Protein AF-A0A661RP88-F1 (afdb_monomer)

Nearest PDB structures (foldseek):
  5y50-assembly1_A  TM=7.443E-01  e=1.661E-02  Arabidopsis thaliana
  3vvn-assembly1_A  TM=7.182E-01  e=1.734E-02  Pyrococcus furiosus DSM 3638
  6fv6-assembly1_A  TM=6.217E-01  e=7.856E-02  Aquifex aeolicus VF5

Foldseek 3Di:
DLVVVLVVLLVCLQVVCCVPVVDNDPLLSVLVSLLVSLVVLLVVVLVVCLLVVVVVVNVVSCCQLVPVQLVVQLVVLVVVPPPDPDVVVSVSSSSNSSSVSSNVSVVVVVVVVVVPVVPDDPVNVVVVVVLCCLLCVLQVLLVVLVVVLQLQLLVVCVVVVNPVLSVVSNVLSVVLVVLLVVLCVLLSPQLVVLLVCLVVPVVVVVLVVLVVVLVVLLVVQVVVLVVCLVCQLVVCCVPVNNVCSVCSVVSNLLSVLRSLSSQLSNCCSSVSSNDSDNLLSVQLVVLVVQLVVQLVVCVVVVDDNSSSSSVSSSSSSNSSSVSSVVVSVVD

Radius of gyration: 21.97 Å; Cα contacts (8 Å, |Δi|>4): 322; chains: 1; bounding box: 63×39×61 Å

Mean predicted aligned error: 7.32 Å

Sequence (331 aa):
ILAILLTLIFLLRNPIARFVFSSSDRSLSFAVYLLVASLFSVMLLNAWERGNLDFTRYNIFNFLFMALLPLASVSLLCYTRFATSNGKLLARHILVGIGIAQGLSILILAGITVRAFKYISPSELVTASRSILRYGVPRVVAVSLYPAVLLFPPWMSLKLGYKEVAGVISAGLMIFRMADVFSMAFGSVALPYVSRITSREEAGRLRPAIRSLSIYVIVFSVLLTITLIYFMPFVVRIWLGAKYVPYADILRILMVSLPFYFYYSVFRSVIDGLEFRAVNSKNLLESVVFMVLFFAVASFLRVNELLVVILSQNAAFMWLGAKTLQFLHNV

Solvent-accessible surface area (backbone atoms only — not comparable to full-atom values): 16886 Å² total; per-residue (Å²): 106,70,66,60,50,48,51,51,48,56,72,42,19,60,63,50,29,32,71,76,64,74,38,88,52,66,68,52,19,47,22,51,35,41,30,54,50,12,50,50,33,42,51,52,52,42,50,52,28,52,74,72,68,38,58,67,60,29,50,51,51,47,44,43,52,73,45,50,39,41,50,50,32,44,52,55,50,64,69,67,64,70,81,58,99,43,68,69,59,52,52,38,51,42,38,37,38,30,12,56,56,27,34,55,38,46,58,54,49,48,55,53,46,61,58,51,60,77,77,56,54,74,68,56,52,52,52,51,49,50,51,50,46,68,51,44,57,58,38,49,56,26,67,61,48,50,59,48,59,68,45,42,42,32,54,49,29,44,74,75,66,38,54,70,57,17,54,52,47,53,56,52,49,51,59,58,51,51,40,47,54,54,14,50,60,48,28,65,57,43,21,62,52,48,36,56,39,56,75,63,76,51,49,79,67,47,48,62,54,53,52,55,49,52,52,52,50,52,54,50,31,46,53,50,36,53,50,48,45,73,44,26,46,57,54,33,30,74,73,76,27,69,88,48,30,86,54,25,63,62,48,34,63,52,41,71,22,42,35,26,40,41,48,29,45,45,44,47,35,49,52,59,36,74,35,80,61,50,57,66,22,51,43,48,51,51,16,51,51,48,19,53,51,45,33,52,52,39,50,73,70,67,49,60,65,72,57,35,42,44,50,15,46,30,51,16,27,42,48,31,17,50,52,48,51,55,52,64,71,76,100

pLDDT: mean 85.37, std 10.02, range [45.94, 98.12]

Secondary structure (DSSP, 8-state):
-HHHHHHHHHHHHHHHHHHHHS---HHHHHHHHHHHHHHHHHHHHHHHHHHTT-HHHHHHHHHIIIIIHHHHHHHHHHHTT---S-HHHHHHHHHHHHHHHHHHHHHHHHHHHHHHHTS--HHHHHHHHHHHHHHHHHHHHHHHHHHHHHHHHHHHHHHTT-HHHHHHHHHHHHHHHHHHHHHHHHHHHHHHHHHHHHTTTGGGGHHHHHHHHHHHHHHHHHHHHHHHHHHHHHHHHHHT-GGGGGGHHHHHHHHTTHHHHHHHHHHHHHHHHH-SS-HHHHHHHHHHHHHHHHHHHHHHTT--HHHHHHHHHHHHHHHHHHHHHHHHHH-

Structure (mmCIF, N/CA/C/O backbone):
data_AF-A0A661RP88-F1
#
_entry.id   AF-A0A661RP88-F1
#
loop_
_atom_site.group_PDB
_atom_site.id
_atom_site.type_symbol
_atom_site.label_atom_id
_atom_site.label_alt_id
_atom_site.label_comp_id
_atom_site.label_asym_id
_atom_site.label_entity_id
_atom_site.label_seq_id
_atom_site.pdbx_PDB_ins_code
_atom_site.Cartn_x
_atom_site.Cartn_y
_atom_site.Cartn_z
_atom_site.occupancy
_atom_site.B_iso_or_equiv
_atom_site.auth_seq_id
_atom_site.auth_comp_id
_atom_site.auth_asym_id
_atom_site.auth_atom_id
_atom_site.pdbx_PDB_model_num
ATOM 1 N N . ILE A 1 1 ? -1.542 -7.385 24.420 1.00 61.88 1 ILE A N 1
ATOM 2 C CA . ILE A 1 1 ? -1.339 -7.479 22.948 1.00 61.88 1 ILE A CA 1
ATOM 3 C C . ILE A 1 1 ? -0.022 -6.826 22.522 1.00 61.88 1 ILE A C 1
ATOM 5 O O . ILE A 1 1 ? 0.815 -7.543 21.996 1.00 61.88 1 ILE A O 1
ATOM 9 N N . LEU A 1 2 ? 0.213 -5.535 22.809 1.00 65.56 2 LEU A N 1
ATOM 10 C CA . LEU A 1 2 ? 1.478 -4.842 22.491 1.00 65.56 2 LEU A CA 1
ATOM 11 C C . LEU A 1 2 ? 2.726 -5.609 22.965 1.00 65.56 2 LEU A C 1
ATOM 13 O O . LEU A 1 2 ? 3.603 -5.880 22.158 1.00 65.56 2 LEU A O 1
ATOM 17 N N . ALA A 1 3 ? 2.768 -6.037 24.232 1.00 67.25 3 ALA A N 1
ATOM 18 C CA . ALA A 1 3 ? 3.892 -6.815 24.762 1.00 67.25 3 ALA A CA 1
ATOM 19 C C . ALA A 1 3 ? 4.129 -8.122 23.983 1.00 67.25 3 ALA A C 1
ATOM 21 O O . ALA A 1 3 ? 5.245 -8.376 23.557 1.00 67.25 3 ALA A O 1
ATOM 22 N N . ILE A 1 4 ? 3.071 -8.896 23.710 1.00 72.12 4 ILE A N 1
ATOM 23 C CA . ILE A 1 4 ? 3.145 -10.151 22.938 1.00 72.12 4 ILE A CA 1
ATOM 24 C C . ILE A 1 4 ? 3.688 -9.894 21.526 1.00 72.12 4 ILE A C 1
ATOM 26 O O . ILE A 1 4 ? 4.536 -10.639 21.046 1.00 72.12 4 ILE A O 1
ATOM 30 N N . LEU A 1 5 ? 3.229 -8.828 20.866 1.00 69.19 5 LEU A N 1
ATOM 31 C CA . LEU A 1 5 ? 3.692 -8.461 19.528 1.00 69.19 5 LEU A CA 1
ATOM 32 C C . LEU A 1 5 ? 5.156 -8.020 19.536 1.00 69.19 5 LEU A C 1
ATOM 34 O O . LEU A 1 5 ? 5.922 -8.481 18.697 1.00 69.19 5 LEU A O 1
ATOM 38 N N . LEU A 1 6 ? 5.574 -7.205 20.506 1.00 73.38 6 LEU A N 1
ATOM 39 C CA . LEU A 1 6 ? 6.978 -6.829 20.677 1.00 73.38 6 LEU A CA 1
ATOM 40 C C . LEU A 1 6 ? 7.857 -8.057 20.954 1.00 73.38 6 LEU A C 1
ATOM 42 O O . LEU A 1 6 ? 8.932 -8.179 20.371 1.00 73.38 6 LEU A O 1
ATOM 46 N N . THR A 1 7 ? 7.382 -9.015 21.755 1.00 76.81 7 THR A N 1
ATOM 47 C CA . THR A 1 7 ? 8.070 -10.294 21.981 1.00 76.81 7 THR A CA 1
ATOM 48 C C . THR A 1 7 ? 8.183 -11.110 20.693 1.00 76.81 7 THR A C 1
ATOM 50 O O . THR A 1 7 ? 9.264 -11.605 20.383 1.00 76.81 7 THR A O 1
ATOM 53 N N . LEU A 1 8 ? 7.116 -11.215 19.896 1.00 75.56 8 LEU A N 1
ATOM 54 C CA . LEU A 1 8 ? 7.150 -11.908 18.603 1.00 75.56 8 LEU A CA 1
ATOM 55 C C . LEU A 1 8 ? 8.124 -11.239 17.623 1.00 75.56 8 LEU A C 1
ATOM 57 O O . LEU A 1 8 ? 8.938 -11.926 17.008 1.00 75.56 8 LEU A O 1
ATOM 61 N N . ILE A 1 9 ? 8.103 -9.907 17.519 1.00 74.31 9 ILE A N 1
ATOM 62 C CA . ILE A 1 9 ? 9.034 -9.137 16.679 1.00 74.31 9 ILE A CA 1
ATOM 63 C C . ILE A 1 9 ? 10.477 -9.353 17.158 1.00 74.31 9 ILE A C 1
ATOM 65 O O . ILE A 1 9 ? 11.382 -9.532 16.343 1.00 74.31 9 ILE A O 1
ATOM 69 N N . PHE A 1 10 ? 10.703 -9.408 18.474 1.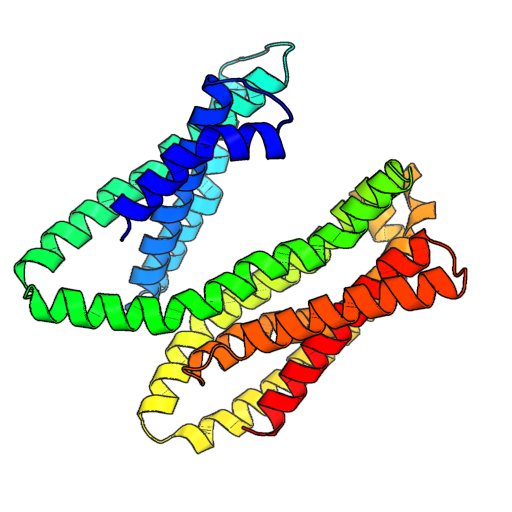00 79.56 10 PHE A N 1
ATOM 70 C CA . PHE A 1 10 ? 12.014 -9.712 19.037 1.00 79.56 10 PHE A CA 1
ATOM 71 C C . PHE A 1 10 ? 12.486 -11.114 18.652 1.00 79.56 10 PHE A C 1
ATOM 73 O O . PHE A 1 10 ? 13.627 -11.268 18.216 1.00 79.56 10 PHE A O 1
ATOM 80 N N . LEU A 1 11 ? 11.635 -12.135 18.772 1.00 81.56 11 LEU A N 1
ATOM 81 C CA . LEU A 1 11 ? 11.973 -13.519 18.418 1.00 81.56 11 LEU A CA 1
ATOM 82 C C . LEU A 1 11 ? 12.260 -13.674 16.915 1.00 81.56 11 LEU A C 1
ATOM 84 O O . LEU A 1 11 ? 13.200 -14.370 16.532 1.00 81.56 11 LEU A O 1
ATOM 88 N N . LEU A 1 12 ? 11.515 -12.963 16.067 1.00 78.19 12 LEU A N 1
ATOM 89 C CA . LEU A 1 12 ? 11.653 -13.005 14.608 1.00 78.19 12 LEU A CA 1
ATOM 90 C C . LEU A 1 12 ? 12.739 -12.070 14.049 1.00 78.19 12 LEU A C 1
ATOM 92 O O . LEU A 1 12 ? 12.988 -12.085 12.842 1.00 78.19 12 LEU A O 1
ATOM 96 N N . ARG A 1 13 ? 13.441 -11.298 14.892 1.00 78.12 13 ARG A N 1
ATOM 97 C CA . ARG A 1 13 ? 14.425 -10.295 14.439 1.00 78.12 13 ARG A CA 1
ATOM 98 C C . ARG A 1 13 ? 15.521 -10.868 13.536 1.00 78.12 13 ARG A C 1
ATOM 100 O O . ARG A 1 13 ? 15.888 -10.242 12.549 1.00 78.12 13 ARG A O 1
ATOM 107 N N . ASN A 1 14 ? 16.024 -12.066 13.847 1.00 75.94 14 ASN A N 1
ATOM 108 C CA . ASN A 1 14 ? 17.115 -12.696 13.099 1.00 75.94 14 ASN A CA 1
ATOM 109 C C . ASN A 1 14 ? 16.643 -13.233 11.732 1.00 75.94 14 ASN A C 1
ATOM 111 O O . ASN A 1 14 ? 17.302 -12.931 10.737 1.00 75.94 14 ASN A O 1
ATOM 115 N N . PRO A 1 15 ? 15.521 -13.982 11.633 1.00 78.19 15 PRO A N 1
ATOM 116 C CA . PRO A 1 15 ? 14.916 -14.317 10.344 1.00 78.19 15 PRO A CA 1
ATOM 117 C C . PRO A 1 15 ? 14.639 -13.091 9.470 1.00 78.19 15 PRO A C 1
ATOM 119 O O . PRO A 1 15 ? 15.011 -13.088 8.300 1.00 78.19 15 PRO A O 1
ATOM 122 N N . ILE A 1 16 ? 14.053 -12.032 10.043 1.00 69.62 16 ILE A N 1
ATOM 123 C CA . ILE A 1 16 ? 13.716 -10.802 9.314 1.00 69.62 16 ILE A CA 1
ATOM 124 C C . ILE A 1 16 ? 14.985 -10.116 8.799 1.00 69.62 16 ILE A C 1
ATOM 126 O O . ILE A 1 16 ? 15.064 -9.771 7.624 1.00 69.62 16 ILE A O 1
ATOM 130 N N . ALA A 1 17 ? 16.008 -9.958 9.641 1.00 68.12 17 ALA A N 1
ATOM 131 C CA . ALA A 1 17 ? 17.259 -9.325 9.234 1.00 68.12 17 ALA A CA 1
ATOM 132 C C . ALA A 1 17 ? 18.004 -10.127 8.156 1.00 68.12 17 ALA A C 1
ATOM 134 O O . ALA A 1 17 ? 18.524 -9.541 7.205 1.00 68.12 17 ALA A O 1
ATOM 135 N N . ARG A 1 18 ? 18.001 -11.463 8.255 1.00 73.81 18 ARG A N 1
ATOM 136 C CA . ARG A 1 18 ? 18.558 -12.340 7.214 1.00 73.81 18 ARG A CA 1
ATOM 137 C C . ARG A 1 18 ? 17.781 -12.227 5.908 1.00 73.81 18 ARG A C 1
ATOM 139 O O . ARG A 1 18 ? 18.404 -12.149 4.858 1.00 73.81 18 ARG A O 1
ATOM 146 N N . PHE A 1 19 ? 16.452 -12.184 5.967 1.00 69.00 19 PHE A N 1
ATOM 147 C CA . PHE A 1 19 ? 15.605 -12.048 4.785 1.00 69.00 19 PHE A CA 1
ATOM 148 C C . PHE A 1 19 ? 15.802 -10.696 4.084 1.00 69.00 19 PHE A C 1
ATOM 150 O O . PHE A 1 19 ? 15.975 -10.654 2.871 1.00 69.00 19 PHE A O 1
ATOM 157 N N . VAL A 1 20 ? 15.822 -9.594 4.841 1.00 64.69 20 VAL A N 1
ATOM 158 C CA . VAL A 1 20 ? 15.887 -8.233 4.280 1.00 64.69 20 VAL A CA 1
ATOM 159 C C . VAL A 1 20 ? 17.304 -7.846 3.859 1.00 64.69 20 VAL A C 1
ATOM 161 O O . VAL A 1 20 ? 17.494 -7.267 2.794 1.00 64.69 20 VAL A O 1
ATOM 164 N N . PHE A 1 21 ? 18.313 -8.158 4.676 1.00 65.62 21 PHE A N 1
ATOM 165 C CA . PHE A 1 21 ? 19.680 -7.663 4.474 1.00 65.62 21 PHE A CA 1
ATOM 166 C C . PHE A 1 21 ? 20.666 -8.742 4.034 1.00 65.62 21 PHE A C 1
ATOM 168 O O . PHE A 1 21 ? 21.852 -8.442 3.892 1.00 65.62 21 PHE A O 1
ATOM 175 N N . SER A 1 22 ? 20.215 -9.993 3.857 1.00 66.31 22 SER A N 1
ATOM 176 C CA . SER A 1 22 ? 21.082 -11.140 3.535 1.00 66.31 22 SER A CA 1
ATOM 177 C C . SER A 1 22 ? 22.302 -11.238 4.463 1.00 66.31 22 SER A C 1
ATOM 179 O O . SER A 1 22 ? 23.377 -11.677 4.063 1.00 66.31 22 SER A O 1
ATOM 181 N N . SER A 1 23 ? 22.157 -10.775 5.710 1.00 64.62 23 SER A N 1
ATOM 182 C CA . SER A 1 23 ? 23.241 -10.702 6.684 1.00 64.62 23 SER A CA 1
ATOM 183 C C . SER A 1 23 ? 22.780 -11.226 8.038 1.00 64.62 23 SER A C 1
ATOM 185 O O . SER A 1 23 ? 21.642 -11.022 8.456 1.00 64.62 23 SER A O 1
ATOM 187 N N . SER A 1 24 ? 23.675 -11.927 8.729 1.00 64.44 24 SER A N 1
ATOM 188 C CA . SER A 1 24 ? 23.464 -12.435 10.087 1.00 64.44 24 SER A CA 1
ATOM 189 C C . SER A 1 24 ? 23.981 -11.473 11.161 1.00 64.44 24 SER A C 1
ATOM 191 O O . SER A 1 24 ? 24.257 -11.900 12.282 1.00 64.44 24 SER A O 1
ATOM 193 N N . ASP A 1 25 ? 24.154 -10.191 10.826 1.00 75.44 25 ASP A N 1
ATOM 194 C CA . ASP A 1 25 ? 24.672 -9.195 11.758 1.00 75.44 25 ASP A CA 1
ATOM 195 C C . ASP A 1 25 ? 23.661 -8.963 12.894 1.00 75.44 25 ASP A C 1
ATOM 197 O O . ASP A 1 25 ? 22.546 -8.464 12.694 1.00 75.44 25 ASP A O 1
ATOM 201 N N . ARG A 1 26 ? 24.060 -9.341 14.115 1.00 77.12 26 ARG A N 1
ATOM 202 C CA . ARG A 1 26 ? 23.245 -9.188 15.329 1.00 77.12 26 ARG A CA 1
ATOM 203 C C . ARG A 1 26 ? 22.904 -7.726 15.601 1.00 77.12 26 ARG A C 1
ATOM 205 O O . ARG A 1 26 ? 21.821 -7.435 16.103 1.00 77.12 26 ARG A O 1
ATOM 212 N N . SER A 1 27 ? 23.809 -6.815 15.264 1.00 74.88 27 SER A N 1
ATOM 213 C CA . SER A 1 27 ? 23.644 -5.392 15.525 1.00 74.88 27 SER A CA 1
ATOM 214 C C . SER A 1 27 ? 22.639 -4.741 14.573 1.00 74.88 27 SER A C 1
ATOM 216 O O . SER A 1 27 ? 21.793 -3.958 15.006 1.00 74.88 27 SER A O 1
ATOM 218 N N . LEU A 1 28 ? 22.651 -5.147 13.301 1.00 74.12 28 LEU A N 1
ATOM 219 C CA . LEU A 1 28 ? 21.641 -4.758 12.320 1.00 74.12 28 LEU A CA 1
ATOM 220 C C . LEU A 1 28 ? 20.273 -5.356 12.670 1.00 74.12 28 LEU A C 1
ATOM 222 O O . LEU A 1 28 ? 19.262 -4.663 12.617 1.00 74.12 28 LEU A O 1
ATOM 226 N N . SER A 1 29 ? 20.249 -6.615 13.116 1.00 77.81 29 SER A N 1
ATOM 227 C CA . SER A 1 29 ? 19.021 -7.281 13.570 1.00 77.81 29 SER A CA 1
ATOM 228 C C . SER A 1 29 ? 18.363 -6.545 14.742 1.00 77.81 29 SER A C 1
ATOM 230 O O . SER A 1 29 ? 17.140 -6.422 14.796 1.00 77.81 29 SER A O 1
ATOM 232 N N . PHE A 1 30 ? 19.166 -6.016 15.670 1.00 81.44 30 PHE A N 1
ATOM 233 C CA . PHE A 1 30 ? 18.670 -5.197 16.775 1.00 81.44 30 PHE A CA 1
ATOM 234 C C . PHE A 1 30 ? 18.155 -3.825 16.314 1.00 81.44 30 PHE A C 1
ATOM 236 O O . PHE A 1 30 ? 17.101 -3.391 16.770 1.00 81.44 30 PHE A O 1
ATOM 243 N N . ALA A 1 31 ? 18.846 -3.166 15.379 1.00 80.75 31 ALA A N 1
ATOM 244 C CA . ALA A 1 31 ? 18.394 -1.893 14.811 1.00 80.75 31 ALA A CA 1
ATOM 245 C C . ALA A 1 31 ? 17.025 -2.024 14.118 1.00 80.75 31 ALA A C 1
ATOM 247 O O . ALA A 1 31 ? 16.143 -1.190 14.310 1.00 80.75 31 ALA A O 1
ATOM 248 N N . VAL A 1 32 ? 16.827 -3.112 13.368 1.00 79.19 32 VAL A N 1
ATOM 249 C CA . VAL A 1 32 ? 15.546 -3.438 12.723 1.00 79.19 32 VAL A CA 1
ATOM 250 C C . VAL A 1 32 ? 14.460 -3.697 13.759 1.00 79.19 32 VAL A C 1
ATOM 252 O O . VAL A 1 32 ? 13.362 -3.166 13.628 1.00 79.19 32 VAL A O 1
ATOM 255 N N . TYR A 1 33 ? 14.763 -4.477 14.801 1.00 82.94 33 TYR A N 1
ATOM 256 C CA . TYR A 1 33 ? 13.832 -4.702 15.906 1.00 82.94 33 TYR A CA 1
ATOM 257 C C . TYR A 1 33 ? 13.360 -3.379 16.519 1.00 82.94 33 TYR A C 1
ATOM 259 O O . TYR A 1 33 ? 12.156 -3.171 16.660 1.00 82.94 33 TYR A O 1
ATOM 267 N N . LEU A 1 34 ? 14.299 -2.482 16.838 1.00 83.12 34 LEU A N 1
ATOM 268 C CA . LEU A 1 34 ? 13.989 -1.205 17.471 1.00 83.12 34 LEU A CA 1
ATOM 269 C C . LEU A 1 34 ? 13.093 -0.335 16.584 1.00 83.12 34 LEU A C 1
ATOM 271 O O . LEU A 1 34 ? 12.095 0.188 17.070 1.00 83.12 34 LEU A O 1
ATOM 275 N N . LEU A 1 35 ? 13.408 -0.241 15.289 1.00 84.19 35 LEU A N 1
ATOM 276 C CA . LEU A 1 35 ? 12.598 0.498 14.322 1.00 84.19 35 LEU A CA 1
ATOM 277 C C . LEU A 1 35 ? 11.184 -0.083 14.185 1.00 84.19 35 LEU A C 1
ATOM 279 O O . LEU A 1 35 ? 10.201 0.651 14.164 1.00 84.19 35 LEU A O 1
ATOM 283 N N . VAL A 1 36 ? 11.050 -1.406 14.075 1.00 83.12 36 VAL A N 1
ATOM 284 C CA . VAL A 1 36 ? 9.728 -2.034 13.926 1.00 83.12 36 VAL A CA 1
ATOM 285 C C . VAL A 1 36 ? 8.900 -1.843 15.199 1.00 83.12 36 VAL A C 1
ATOM 287 O O . VAL A 1 36 ? 7.715 -1.523 15.117 1.00 83.12 36 VAL A O 1
ATOM 290 N N . ALA A 1 37 ? 9.522 -1.984 16.373 1.00 83.81 37 ALA A N 1
ATOM 291 C CA . ALA A 1 37 ? 8.878 -1.737 17.658 1.00 83.81 37 ALA A CA 1
ATOM 292 C C . ALA A 1 37 ? 8.392 -0.284 17.792 1.00 83.81 37 ALA A C 1
ATOM 294 O O . ALA A 1 37 ? 7.254 -0.059 18.208 1.00 83.81 37 ALA A O 1
ATOM 295 N N . SER A 1 38 ? 9.222 0.689 17.404 1.00 85.44 38 SER A N 1
ATOM 296 C CA . SER A 1 38 ? 8.887 2.113 17.476 1.00 85.44 38 SER A CA 1
ATOM 297 C C . SER A 1 38 ? 7.813 2.522 16.469 1.00 85.44 38 SER A C 1
ATOM 299 O O . SER A 1 38 ? 6.920 3.302 16.790 1.00 85.44 38 SER A O 1
ATOM 301 N N . LEU A 1 39 ? 7.845 1.976 15.252 1.00 85.62 39 LEU A N 1
ATOM 302 C CA . LEU A 1 39 ? 6.785 2.205 14.269 1.00 85.62 39 LEU A CA 1
ATOM 303 C C . LEU A 1 39 ? 5.452 1.646 14.768 1.00 85.62 39 LEU A C 1
ATOM 305 O O . LEU A 1 39 ? 4.421 2.303 14.643 1.00 85.62 39 LEU A O 1
ATOM 309 N N . PHE A 1 40 ? 5.469 0.465 15.389 1.00 85.06 40 PHE A N 1
ATOM 310 C CA . PHE A 1 40 ? 4.263 -0.140 15.943 1.00 85.06 40 PHE A CA 1
ATOM 311 C C . PHE A 1 40 ? 3.640 0.716 17.057 1.00 85.06 40 PHE A C 1
ATOM 313 O O . PHE A 1 40 ? 2.421 0.899 17.085 1.00 85.06 40 PHE A O 1
ATOM 320 N N . SER A 1 41 ? 4.452 1.296 17.946 1.00 86.44 41 SER A N 1
ATOM 321 C CA . SER A 1 41 ? 3.950 2.211 18.975 1.00 86.44 41 SER A CA 1
ATOM 322 C C . SER A 1 41 ? 3.401 3.510 18.382 1.00 86.44 41 SER A C 1
ATOM 324 O O . SER A 1 41 ? 2.321 3.943 18.777 1.00 86.44 41 SER A O 1
ATOM 326 N N . VAL A 1 42 ? 4.053 4.096 17.375 1.00 89.19 42 VAL A N 1
ATOM 327 C CA . VAL A 1 42 ? 3.504 5.270 16.670 1.00 89.19 42 VAL A CA 1
ATOM 328 C C . VAL A 1 42 ? 2.149 4.941 16.030 1.00 89.19 42 VAL A C 1
ATOM 330 O O . VAL A 1 42 ? 1.203 5.718 16.157 1.00 89.19 42 VAL A O 1
ATOM 333 N N . MET A 1 43 ? 2.006 3.768 15.403 1.00 87.75 43 MET A N 1
ATOM 334 C CA . MET A 1 43 ? 0.737 3.338 14.801 1.00 87.75 43 MET A CA 1
ATOM 335 C C . MET A 1 43 ? -0.388 3.193 15.834 1.00 87.75 43 MET A C 1
ATOM 337 O O . MET A 1 43 ? -1.513 3.609 15.561 1.00 87.75 43 MET A O 1
ATOM 341 N N . LEU A 1 44 ? -0.102 2.643 17.019 1.00 88.00 44 LEU A N 1
ATOM 342 C CA . LEU A 1 44 ? -1.086 2.535 18.101 1.00 88.00 44 LEU A CA 1
ATOM 343 C C . LEU A 1 44 ? -1.495 3.900 18.661 1.00 88.00 44 LEU A C 1
ATOM 345 O O . LEU A 1 44 ? -2.681 4.124 18.897 1.00 88.00 44 LEU A O 1
ATOM 349 N N . LEU A 1 45 ? -0.538 4.813 18.845 1.00 89.12 45 LEU A N 1
ATOM 350 C CA . LEU A 1 45 ? -0.819 6.177 19.296 1.00 89.12 45 LEU A CA 1
ATOM 351 C C . LEU A 1 45 ? -1.719 6.904 18.290 1.00 89.12 45 LEU A C 1
ATOM 353 O O . LEU A 1 45 ? -2.735 7.487 18.659 1.00 89.12 45 LEU A O 1
ATOM 357 N N . ASN A 1 46 ? -1.403 6.783 17.003 1.00 87.75 46 ASN A N 1
ATOM 358 C CA . ASN A 1 46 ? -2.211 7.347 15.929 1.00 87.75 46 ASN A CA 1
ATOM 359 C C . ASN A 1 46 ? -3.618 6.730 15.865 1.00 87.75 46 ASN A C 1
ATOM 361 O O . ASN A 1 46 ? -4.588 7.442 15.608 1.00 87.75 46 ASN A O 1
ATOM 365 N N . ALA A 1 47 ? -3.747 5.420 16.099 1.00 85.62 47 ALA A N 1
ATOM 366 C CA . ALA A 1 47 ? -5.045 4.751 16.152 1.00 85.62 47 ALA A CA 1
ATOM 367 C C . ALA A 1 47 ? -5.901 5.248 17.329 1.00 85.62 47 ALA A C 1
ATOM 369 O O . ALA A 1 47 ? -7.103 5.447 17.158 1.00 85.62 47 ALA A O 1
ATOM 370 N N . TRP A 1 48 ? -5.284 5.493 18.489 1.00 86.88 48 TRP A N 1
ATOM 371 C CA . TRP A 1 48 ? -5.948 6.055 19.665 1.00 86.88 48 TRP A CA 1
ATOM 372 C C . TRP A 1 48 ? -6.507 7.459 19.399 1.00 86.88 48 TRP A C 1
ATOM 374 O O . TRP A 1 48 ? -7.702 7.685 19.581 1.00 86.88 48 TRP A O 1
ATOM 384 N N . GLU A 1 49 ? -5.681 8.385 18.900 1.00 88.44 49 GLU A N 1
ATOM 385 C CA . GLU A 1 49 ? -6.122 9.762 18.617 1.00 88.44 49 GLU A CA 1
ATOM 386 C C . GLU A 1 49 ? -7.210 9.807 17.532 1.00 88.44 49 GLU A C 1
ATOM 388 O O . GLU A 1 49 ? -8.211 10.511 17.677 1.00 88.44 49 GLU A O 1
ATOM 393 N N . ARG A 1 50 ? -7.082 8.985 16.476 1.00 82.12 50 ARG A N 1
ATOM 394 C CA . ARG A 1 50 ? -8.123 8.853 15.441 1.00 82.12 50 ARG A CA 1
ATOM 395 C C . ARG A 1 50 ? -9.433 8.295 15.990 1.00 82.12 50 ARG A C 1
ATOM 397 O O . ARG A 1 50 ? -10.492 8.747 15.567 1.00 82.12 50 ARG A O 1
ATOM 404 N N . GLY A 1 51 ? -9.372 7.332 16.910 1.00 81.75 51 GLY A N 1
ATOM 405 C CA . GLY A 1 51 ? -10.554 6.785 17.580 1.00 81.75 51 GLY A CA 1
ATOM 406 C C . GLY A 1 51 ? -11.300 7.833 18.410 1.00 81.75 51 GLY A C 1
ATOM 407 O O . GLY A 1 51 ? -12.527 7.829 18.436 1.00 81.75 51 GLY A O 1
ATOM 408 N N . ASN A 1 52 ? -10.566 8.774 19.009 1.00 84.44 52 ASN A N 1
ATOM 409 C CA . ASN A 1 52 ? -11.124 9.890 19.778 1.00 84.44 52 ASN A CA 1
ATOM 410 C C . ASN A 1 52 ? -11.542 11.096 18.919 1.00 84.44 52 ASN A C 1
ATOM 412 O O . ASN A 1 52 ? -12.044 12.077 19.463 1.00 84.44 52 ASN A O 1
ATOM 416 N N . LEU A 1 53 ? -11.352 11.037 17.595 1.00 82.88 53 LEU A N 1
ATOM 417 C CA . LEU A 1 53 ? -11.596 12.138 16.652 1.00 82.88 53 LEU A CA 1
ATOM 418 C C . LEU A 1 53 ? -10.735 13.392 16.896 1.00 82.88 53 LEU A C 1
ATOM 420 O O . LEU A 1 53 ? -11.046 14.458 16.365 1.00 82.88 53 LEU A O 1
ATOM 424 N N . ASP A 1 54 ? -9.633 13.281 17.645 1.00 86.94 54 ASP A N 1
ATOM 425 C CA . ASP A 1 54 ? -8.684 14.383 17.839 1.00 86.94 54 ASP A CA 1
ATOM 426 C C . ASP A 1 54 ? -7.678 14.417 16.678 1.00 86.94 54 ASP A C 1
ATOM 428 O O . ASP A 1 54 ? -6.526 13.976 16.760 1.00 86.94 54 ASP A O 1
ATOM 432 N N . PHE A 1 55 ? -8.148 14.927 15.538 1.00 84.75 55 PHE A N 1
ATOM 433 C CA . PHE A 1 55 ? -7.339 15.031 14.324 1.00 84.75 55 PHE A CA 1
ATOM 434 C C . PHE A 1 55 ? -6.149 15.980 14.480 1.00 84.75 55 PHE A C 1
ATOM 436 O O . PHE A 1 55 ? -5.136 15.801 13.805 1.00 84.75 55 PHE A O 1
ATOM 443 N N . THR A 1 56 ? -6.239 16.961 15.379 1.00 88.69 56 THR A N 1
ATOM 444 C CA . THR A 1 56 ? -5.148 17.900 15.646 1.00 88.69 56 THR A CA 1
ATOM 445 C C . THR A 1 56 ? -3.976 17.173 16.292 1.00 88.69 56 THR A C 1
ATOM 447 O O . THR A 1 56 ? -2.863 17.229 15.765 1.00 88.69 56 THR A O 1
ATOM 450 N N . ARG A 1 57 ? -4.214 16.421 17.377 1.00 88.81 57 ARG A N 1
ATOM 451 C CA . ARG A 1 57 ? -3.165 15.616 18.024 1.00 88.81 57 ARG A CA 1
ATOM 452 C C . ARG A 1 57 ? -2.628 14.532 17.108 1.00 88.81 57 ARG A C 1
ATOM 454 O O . ARG A 1 57 ? -1.412 14.370 17.023 1.00 88.81 57 ARG A O 1
ATOM 461 N N . TYR A 1 58 ? -3.508 13.853 16.374 1.00 87.62 58 TYR A N 1
ATOM 462 C CA . TYR A 1 58 ? -3.101 12.884 15.357 1.00 87.62 58 TYR A CA 1
ATOM 463 C C . TYR A 1 58 ? -2.131 13.499 14.336 1.00 87.62 58 TYR A C 1
ATOM 465 O O . TYR A 1 58 ? -1.063 12.939 14.096 1.00 87.62 58 TYR A O 1
ATOM 473 N N . ASN A 1 59 ? -2.455 14.664 13.766 1.00 88.75 59 ASN A N 1
ATOM 474 C CA . ASN A 1 59 ? -1.600 15.321 12.776 1.00 88.75 59 ASN A CA 1
ATOM 475 C C . ASN A 1 59 ? -0.266 15.780 13.379 1.00 88.75 59 ASN A C 1
ATOM 477 O O . ASN A 1 59 ? 0.772 15.600 12.743 1.00 88.75 59 ASN A O 1
ATOM 481 N N . ILE A 1 60 ? -0.275 16.310 14.608 1.00 91.06 60 ILE A N 1
ATOM 482 C CA . ILE A 1 60 ? 0.945 16.698 15.331 1.00 91.06 60 ILE A CA 1
ATOM 483 C C . ILE A 1 60 ? 1.848 15.479 15.540 1.00 91.06 60 ILE A C 1
ATOM 485 O O . ILE A 1 60 ? 3.019 15.517 15.170 1.00 91.06 60 ILE A O 1
ATOM 489 N N . PHE A 1 61 ? 1.321 14.379 16.084 1.00 89.69 61 PHE A N 1
ATOM 490 C CA . PHE A 1 61 ? 2.109 13.167 16.309 1.00 89.69 61 PHE A CA 1
ATOM 491 C C . PHE A 1 61 ? 2.597 12.546 15.006 1.00 89.69 61 PHE A C 1
ATOM 493 O O . PHE A 1 61 ? 3.761 12.162 14.920 1.00 89.69 61 PHE A O 1
ATOM 500 N N . ASN A 1 62 ? 1.758 12.495 13.973 1.00 86.88 62 ASN A N 1
ATOM 501 C CA . ASN A 1 62 ? 2.160 11.971 12.677 1.00 86.88 62 ASN A CA 1
ATOM 502 C C . ASN A 1 62 ? 3.285 12.818 12.058 1.00 86.88 62 ASN A C 1
ATOM 504 O O . ASN A 1 62 ? 4.287 12.269 11.611 1.00 86.88 62 ASN A O 1
ATOM 508 N N . PHE A 1 63 ? 3.182 14.149 12.104 1.00 89.31 63 PHE A N 1
ATOM 509 C CA . PHE A 1 63 ? 4.242 15.044 11.638 1.00 89.31 63 PHE A CA 1
ATOM 510 C C . PHE A 1 63 ? 5.537 14.878 12.448 1.00 89.31 63 PHE A C 1
ATOM 512 O O . PHE A 1 63 ? 6.614 14.715 11.872 1.00 89.31 63 PHE A O 1
ATOM 519 N N . LEU A 1 64 ? 5.444 14.849 13.779 1.00 89.62 64 LEU A N 1
ATOM 520 C CA . LEU A 1 64 ? 6.603 14.698 14.658 1.00 89.62 64 LEU A CA 1
ATOM 521 C C . LEU A 1 64 ? 7.305 13.350 14.453 1.00 89.62 64 LEU A C 1
ATOM 523 O O . LEU A 1 64 ? 8.504 13.318 14.183 1.00 89.62 64 LEU A O 1
ATOM 527 N N . PHE A 1 65 ? 6.577 12.238 14.556 1.00 88.62 65 PHE A N 1
ATOM 528 C CA . PHE A 1 65 ? 7.162 10.896 14.564 1.00 88.62 65 PHE A CA 1
ATOM 529 C C . PHE A 1 65 ? 7.458 10.335 13.170 1.00 88.62 65 PHE A C 1
ATOM 531 O O . PHE A 1 65 ? 8.417 9.575 13.026 1.00 88.62 65 PHE A O 1
ATOM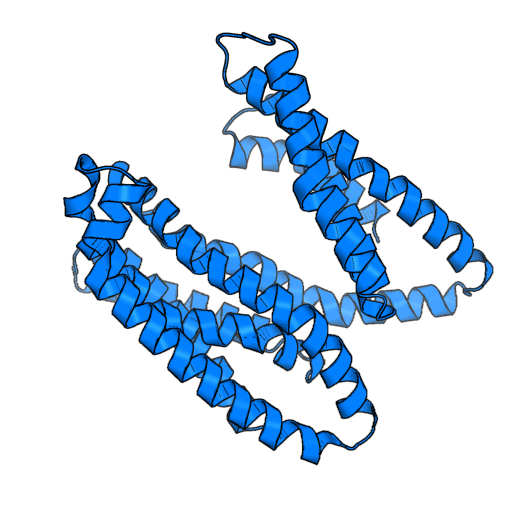 538 N N . MET A 1 66 ? 6.678 10.690 12.144 1.00 84.25 66 MET A N 1
ATOM 539 C CA . MET A 1 66 ? 6.863 10.144 10.791 1.00 84.25 66 MET A CA 1
ATOM 540 C C . MET A 1 66 ? 7.678 11.057 9.870 1.00 84.25 66 MET A C 1
ATOM 542 O O . MET A 1 66 ? 8.224 10.553 8.891 1.00 84.25 66 MET A O 1
ATOM 546 N N . ALA A 1 67 ? 7.801 12.357 10.171 1.00 87.06 67 ALA A N 1
ATOM 547 C CA . ALA A 1 67 ? 8.570 13.297 9.349 1.00 87.06 67 ALA A CA 1
ATOM 548 C C . ALA A 1 67 ? 9.732 13.950 10.112 1.00 87.06 67 ALA A C 1
ATOM 550 O O . ALA A 1 67 ? 10.892 13.725 9.764 1.00 87.06 67 ALA A O 1
ATOM 551 N N . LEU A 1 68 ? 9.449 14.729 11.161 1.00 88.06 68 LEU A N 1
ATOM 552 C CA . LEU A 1 68 ? 10.459 15.579 11.799 1.00 88.06 68 LEU A CA 1
ATOM 553 C C . LEU A 1 68 ? 11.564 14.770 12.490 1.00 88.06 68 LEU A C 1
ATOM 555 O O . LEU A 1 68 ? 12.744 15.015 12.251 1.00 88.06 68 LEU A O 1
ATOM 559 N N . LEU A 1 69 ? 11.202 13.798 13.328 1.00 86.44 69 LEU A N 1
ATOM 560 C CA . LEU A 1 69 ? 12.159 13.007 14.103 1.00 86.44 69 LEU A CA 1
ATOM 561 C C . LEU A 1 69 ? 13.059 12.117 13.229 1.00 86.44 69 LEU A C 1
ATOM 563 O O . LEU A 1 69 ? 14.268 12.096 13.481 1.00 86.44 69 LEU A O 1
ATOM 567 N N . PRO A 1 70 ? 12.552 11.431 12.183 1.00 85.06 70 PRO A N 1
ATOM 568 C CA . PRO A 1 70 ? 13.417 10.728 11.242 1.00 85.06 70 PRO A CA 1
ATOM 569 C C . PRO A 1 70 ? 14.398 11.654 10.519 1.00 85.06 70 PRO A C 1
ATOM 571 O O . PRO A 1 70 ? 15.584 11.336 10.443 1.00 85.06 70 PRO A O 1
ATOM 574 N N . LEU A 1 71 ? 13.936 12.818 10.045 1.00 86.50 71 LEU A N 1
ATOM 575 C CA . LEU A 1 71 ? 14.798 13.800 9.382 1.00 86.50 71 LEU A CA 1
ATOM 576 C C . LEU A 1 71 ? 15.859 14.357 10.333 1.00 86.50 71 LEU A C 1
ATOM 578 O O . LEU A 1 71 ? 17.031 14.402 9.975 1.00 86.50 71 LEU A O 1
ATOM 582 N N . ALA A 1 72 ? 15.479 14.717 11.559 1.00 85.12 72 ALA A N 1
ATOM 583 C CA . ALA A 1 72 ? 16.413 15.179 12.581 1.00 85.12 72 ALA A CA 1
ATOM 584 C C . ALA A 1 72 ? 17.463 14.107 12.917 1.00 85.12 72 ALA A C 1
ATOM 586 O O . ALA A 1 72 ? 18.647 14.422 13.022 1.00 85.12 72 ALA A O 1
ATOM 587 N N . SER A 1 73 ? 17.048 12.838 13.014 1.00 81.25 73 SER A N 1
ATOM 588 C CA . SER A 1 73 ? 17.949 11.708 13.272 1.00 81.25 73 SER A CA 1
ATOM 589 C C . SER A 1 73 ? 18.974 11.534 12.152 1.00 81.25 73 SER A C 1
ATOM 591 O O . SER A 1 73 ? 20.161 11.374 12.427 1.00 81.25 73 SER A O 1
ATOM 593 N N . VAL A 1 74 ? 18.543 11.608 10.888 1.00 81.00 74 VAL A N 1
ATOM 594 C CA . VAL A 1 74 ? 19.450 11.536 9.733 1.00 81.00 74 VAL A CA 1
ATOM 595 C C . VAL A 1 74 ? 20.391 12.741 9.706 1.00 81.00 74 VAL A C 1
ATOM 597 O O . VAL A 1 74 ? 21.599 12.559 9.588 1.00 81.00 74 VAL A O 1
ATOM 600 N N . SER A 1 75 ? 19.873 13.958 9.871 1.00 78.31 75 SER A N 1
ATOM 601 C CA . SER A 1 75 ? 20.673 15.189 9.837 1.00 78.31 75 SER A CA 1
ATOM 602 C C . SER A 1 75 ? 21.735 15.232 10.937 1.00 78.31 75 SER A C 1
ATOM 604 O O . SER A 1 75 ? 22.882 15.574 10.660 1.00 78.31 75 SER A O 1
ATOM 606 N N . LEU A 1 76 ? 21.393 14.824 12.164 1.00 74.88 76 LEU A N 1
ATOM 607 C CA . LEU A 1 76 ? 22.336 14.754 13.284 1.00 74.88 76 LEU A CA 1
ATOM 608 C C . LEU A 1 76 ? 23.457 13.731 13.021 1.00 74.88 76 LEU A C 1
ATOM 610 O O . LEU A 1 76 ? 24.624 13.983 13.326 1.00 74.88 76 LEU A O 1
ATOM 614 N N . LEU A 1 77 ? 23.125 12.590 12.412 1.00 71.50 77 LEU A N 1
ATOM 615 C CA . LEU A 1 77 ? 24.097 11.547 12.066 1.00 71.50 77 LEU A CA 1
ATOM 616 C C . LEU A 1 77 ? 24.996 11.938 10.885 1.00 71.50 77 LEU A C 1
ATOM 618 O O . LEU A 1 77 ? 26.190 11.646 10.898 1.00 71.50 77 LEU A O 1
ATOM 622 N N . CYS A 1 78 ? 24.451 12.636 9.888 1.00 68.44 78 CYS A N 1
ATOM 623 C CA . CYS A 1 78 ? 25.230 13.185 8.779 1.00 68.44 78 CYS A CA 1
ATOM 624 C C . CYS A 1 78 ? 26.171 14.308 9.247 1.00 68.44 78 CYS A C 1
ATOM 626 O O . CYS A 1 78 ? 27.308 14.390 8.785 1.00 68.44 78 CYS A O 1
ATOM 628 N N . TYR A 1 79 ? 25.727 15.145 10.191 1.00 65.81 79 TYR A N 1
ATOM 629 C CA . TYR A 1 79 ? 26.520 16.248 10.739 1.00 65.81 79 TYR A CA 1
ATOM 630 C C . TYR A 1 79 ? 27.693 15.769 11.608 1.00 65.81 79 TYR A C 1
ATOM 632 O O . TYR A 1 79 ? 28.779 16.343 11.565 1.00 65.81 79 TYR A O 1
ATOM 640 N N . THR A 1 80 ? 27.520 14.675 12.355 1.00 62.75 80 THR A N 1
ATOM 641 C CA . THR A 1 80 ? 28.533 14.147 13.293 1.00 62.75 80 THR A CA 1
ATOM 642 C C . THR A 1 80 ? 29.721 13.427 12.632 1.00 62.75 80 THR A C 1
ATOM 644 O O . THR A 1 80 ? 30.502 12.780 13.322 1.00 62.75 80 THR A O 1
ATOM 647 N N . ARG A 1 81 ? 29.930 13.572 11.312 1.00 54.66 81 ARG A N 1
ATOM 648 C CA . ARG A 1 81 ? 31.077 13.004 10.569 1.00 54.66 81 ARG A CA 1
ATOM 649 C C . ARG A 1 81 ? 31.307 11.505 10.829 1.00 54.66 81 ARG A C 1
ATOM 651 O O . ARG A 1 81 ? 32.451 11.053 10.856 1.00 54.66 81 ARG A O 1
ATOM 658 N N . PHE A 1 82 ? 30.256 10.684 10.895 1.00 52.19 82 PHE A N 1
ATOM 659 C CA . PHE A 1 82 ? 30.413 9.236 10.682 1.00 52.19 82 PHE A CA 1
ATOM 660 C C . PHE A 1 82 ? 30.655 8.943 9.189 1.00 52.19 82 PHE A C 1
ATOM 662 O O . PHE A 1 82 ? 29.915 8.217 8.526 1.00 52.19 82 PHE A O 1
ATOM 669 N N . ALA A 1 83 ? 31.739 9.517 8.659 1.00 45.94 83 ALA A N 1
ATOM 670 C CA . ALA A 1 83 ? 32.389 9.135 7.420 1.00 45.94 83 ALA A CA 1
ATOM 671 C C . ALA A 1 83 ? 33.050 7.774 7.642 1.00 45.94 83 ALA A C 1
ATOM 673 O O . ALA A 1 83 ? 34.261 7.647 7.784 1.00 45.94 83 ALA A O 1
ATOM 674 N N . THR A 1 84 ? 32.231 6.734 7.726 1.00 52.53 84 THR A N 1
A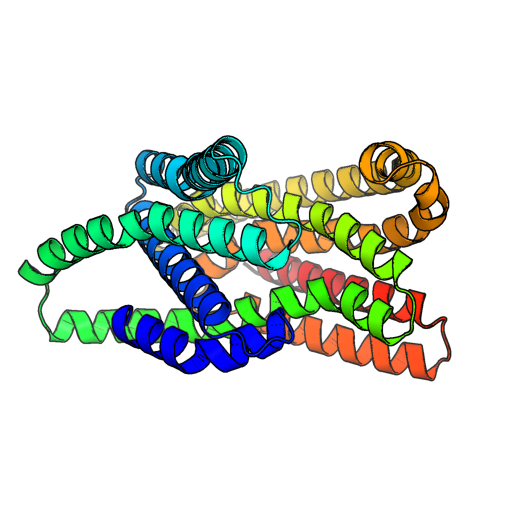TOM 675 C CA . THR A 1 84 ? 32.736 5.385 7.516 1.00 52.53 84 THR A CA 1
ATOM 676 C C . THR A 1 84 ? 32.495 5.037 6.063 1.00 52.53 84 THR A C 1
ATOM 678 O O . THR A 1 84 ? 31.383 5.158 5.557 1.00 52.53 84 THR A O 1
ATOM 681 N N . SER A 1 85 ? 33.542 4.561 5.394 1.00 55.19 85 SER A N 1
ATOM 682 C CA . SER A 1 85 ? 33.533 3.988 4.039 1.00 55.19 85 SER A CA 1
ATOM 683 C C . SER A 1 85 ? 32.603 2.771 3.886 1.00 55.19 85 SER A C 1
ATOM 685 O O . SER A 1 85 ? 32.565 2.130 2.840 1.00 55.19 85 SER A O 1
ATOM 687 N N . ASN A 1 86 ? 31.840 2.439 4.928 1.00 64.62 86 ASN A N 1
ATOM 688 C CA . ASN A 1 86 ? 31.050 1.235 5.063 1.00 64.62 86 ASN A CA 1
ATOM 689 C C . ASN A 1 86 ? 29.563 1.611 5.142 1.00 64.62 86 ASN A C 1
ATOM 691 O O . ASN A 1 86 ? 29.022 1.855 6.222 1.00 64.62 86 ASN A O 1
ATOM 695 N N . GLY A 1 87 ? 28.875 1.627 3.995 1.00 65.88 87 GLY A N 1
ATOM 696 C CA . GLY A 1 87 ? 27.453 2.004 3.902 1.00 65.88 87 GLY A CA 1
ATOM 697 C C . GLY A 1 87 ? 26.519 1.209 4.831 1.00 65.88 87 GLY A C 1
ATOM 698 O O . GLY A 1 87 ? 25.480 1.717 5.249 1.00 65.88 87 GLY A O 1
ATOM 699 N N . LYS A 1 88 ? 26.917 -0.004 5.245 1.00 65.75 88 LYS A N 1
ATOM 700 C CA . LYS A 1 88 ? 26.203 -0.809 6.254 1.00 65.75 88 LYS A CA 1
ATOM 701 C C . LYS A 1 88 ? 26.206 -0.167 7.645 1.00 65.75 88 LYS A C 1
ATOM 703 O O . LYS A 1 88 ? 25.200 -0.235 8.348 1.00 65.75 88 LYS A O 1
ATOM 708 N N . LEU A 1 89 ? 27.313 0.465 8.042 1.00 71.38 89 LEU A N 1
ATOM 709 C CA . LEU A 1 89 ? 27.424 1.115 9.346 1.00 71.38 89 LEU A CA 1
ATOM 710 C C . LEU A 1 89 ? 26.575 2.389 9.394 1.00 71.38 89 LEU A C 1
ATOM 712 O O . LEU A 1 89 ? 25.877 2.610 10.382 1.00 71.38 89 LEU A O 1
ATOM 716 N N . LEU A 1 90 ? 26.570 3.177 8.316 1.00 74.31 90 LEU A N 1
ATOM 717 C CA . LEU A 1 90 ? 25.707 4.353 8.187 1.00 74.31 90 LEU A CA 1
ATOM 718 C C . LEU A 1 90 ? 24.222 3.968 8.267 1.00 74.31 90 LEU A C 1
ATOM 720 O O . LEU A 1 90 ? 23.482 4.530 9.073 1.00 74.31 90 LEU A O 1
ATOM 724 N N . ALA A 1 91 ? 23.805 2.955 7.499 1.00 69.88 91 ALA A N 1
ATOM 725 C CA . ALA A 1 91 ? 22.433 2.452 7.531 1.00 69.88 91 ALA A CA 1
ATOM 726 C C . ALA A 1 91 ? 22.020 2.011 8.943 1.00 69.88 91 ALA A C 1
ATOM 728 O O . ALA A 1 91 ? 20.948 2.377 9.417 1.00 69.88 91 ALA A O 1
ATOM 729 N N . ARG A 1 92 ? 22.892 1.288 9.658 1.00 74.19 92 ARG A N 1
ATOM 730 C CA . ARG A 1 92 ? 22.638 0.881 11.046 1.00 74.19 92 ARG A CA 1
ATOM 731 C C . ARG A 1 92 ? 22.389 2.079 11.964 1.00 74.19 92 ARG A C 1
ATOM 733 O O . ARG A 1 92 ? 21.417 2.054 12.715 1.00 74.19 92 ARG A O 1
ATOM 740 N N . HIS A 1 93 ? 23.244 3.099 11.929 1.00 77.75 93 HIS A N 1
ATOM 741 C CA . HIS A 1 93 ? 23.092 4.266 12.802 1.00 77.75 93 HIS A CA 1
ATOM 742 C C . HIS A 1 93 ? 21.804 5.029 12.503 1.00 77.75 93 HIS A C 1
ATOM 744 O O . HIS A 1 93 ? 21.093 5.387 13.437 1.00 77.75 93 HIS A O 1
ATOM 750 N N . ILE A 1 94 ? 21.462 5.198 11.221 1.00 79.81 94 ILE A N 1
ATOM 751 C CA . ILE A 1 94 ? 20.204 5.830 10.807 1.00 79.81 94 ILE A CA 1
ATOM 752 C C . ILE A 1 94 ? 19.006 5.062 11.374 1.00 79.81 94 ILE A C 1
ATOM 754 O O . ILE A 1 94 ? 18.137 5.661 12.002 1.00 79.81 94 ILE A O 1
ATOM 758 N N . LEU A 1 95 ? 18.979 3.735 11.219 1.00 79.44 95 LEU A N 1
ATOM 759 C CA . LEU A 1 95 ? 17.879 2.902 11.715 1.00 79.44 95 LEU A CA 1
ATOM 760 C C . LEU A 1 95 ? 17.740 2.974 13.242 1.00 79.44 95 LEU A C 1
ATOM 762 O O . LEU A 1 95 ? 16.625 3.084 13.746 1.00 79.44 95 LEU A O 1
ATOM 766 N N . VAL A 1 96 ? 18.857 2.949 13.977 1.00 82.06 96 VAL A N 1
ATOM 767 C CA . VAL A 1 96 ? 18.845 3.095 15.441 1.00 82.06 96 VAL A CA 1
ATOM 768 C C . VAL A 1 96 ? 18.373 4.489 15.847 1.00 82.06 96 VAL A C 1
ATOM 770 O O . VAL A 1 96 ? 17.518 4.591 16.719 1.00 82.06 96 VAL A O 1
ATOM 773 N N . GLY A 1 97 ? 18.875 5.548 15.206 1.00 81.06 97 GLY A N 1
ATOM 774 C CA . GLY A 1 97 ? 18.478 6.927 15.496 1.00 81.06 97 GLY A CA 1
ATOM 775 C C . GLY A 1 97 ? 16.977 7.139 15.310 1.00 81.06 97 GLY A C 1
ATOM 776 O O . GLY A 1 97 ? 16.302 7.597 16.231 1.00 81.06 97 GLY A O 1
ATOM 777 N N . ILE A 1 98 ? 16.438 6.692 14.169 1.00 83.62 98 ILE A N 1
ATOM 778 C CA . ILE A 1 98 ? 14.996 6.726 13.893 1.00 83.62 98 ILE A CA 1
ATOM 779 C C . ILE A 1 98 ? 14.229 5.903 14.936 1.00 83.62 98 ILE A C 1
ATOM 781 O O . ILE A 1 98 ? 13.241 6.387 15.487 1.00 83.62 98 ILE A O 1
ATOM 785 N N . GLY A 1 99 ? 14.693 4.685 15.238 1.00 83.94 99 GLY A N 1
ATOM 786 C CA . GLY A 1 99 ? 14.048 3.794 16.200 1.00 83.94 99 GLY A CA 1
ATOM 787 C C . GLY A 1 99 ? 13.973 4.378 17.614 1.00 83.94 99 GLY A C 1
ATOM 788 O O . GLY A 1 99 ? 12.926 4.317 18.253 1.00 83.94 99 GLY A O 1
ATOM 789 N N . ILE A 1 100 ? 15.051 5.005 18.095 1.00 83.94 100 ILE A N 1
ATOM 790 C CA . ILE A 1 100 ? 15.075 5.683 19.400 1.00 83.94 100 ILE A CA 1
ATOM 791 C C . ILE A 1 100 ? 14.122 6.880 19.392 1.00 83.94 100 ILE A C 1
ATOM 793 O O . ILE A 1 100 ? 13.288 7.005 20.289 1.00 83.94 100 ILE A O 1
ATOM 797 N N . ALA A 1 101 ? 14.218 7.739 18.374 1.00 82.56 101 ALA A N 1
ATOM 798 C CA . ALA A 1 101 ? 13.422 8.958 18.297 1.00 82.56 101 ALA A CA 1
ATOM 799 C C . ALA A 1 101 ? 11.916 8.647 18.245 1.00 82.56 101 ALA A C 1
ATOM 801 O O . ALA A 1 101 ? 11.121 9.230 18.981 1.00 82.56 101 ALA A O 1
ATOM 802 N N . GLN A 1 102 ? 11.521 7.662 17.437 1.00 85.06 102 GLN A N 1
ATOM 803 C CA . GLN A 1 102 ? 10.138 7.190 17.372 1.00 85.06 102 GLN A CA 1
ATOM 804 C C . GLN A 1 102 ? 9.718 6.403 18.619 1.00 85.06 102 GLN A C 1
ATOM 806 O O . GLN A 1 102 ? 8.544 6.421 18.991 1.00 85.06 102 GLN A O 1
ATOM 811 N N . GLY A 1 103 ? 10.662 5.746 19.299 1.00 83.31 103 GLY A N 1
ATOM 812 C CA . GLY A 1 103 ? 10.436 4.984 20.528 1.00 83.31 103 GLY A CA 1
ATOM 813 C C . GLY A 1 103 ? 9.901 5.826 21.689 1.00 83.31 103 GLY A C 1
ATOM 814 O O . GLY A 1 103 ? 9.252 5.281 22.579 1.00 83.31 103 GLY A O 1
ATOM 815 N N . LEU A 1 104 ? 10.056 7.156 21.649 1.00 84.69 104 LEU A N 1
ATOM 816 C CA . LEU A 1 104 ? 9.422 8.077 22.603 1.00 84.69 104 LEU A CA 1
ATOM 817 C C . LEU A 1 104 ? 7.889 7.929 22.644 1.00 84.69 104 LEU A C 1
ATOM 819 O O . LEU A 1 104 ? 7.276 8.132 23.693 1.00 84.69 104 LEU A O 1
ATOM 823 N N . SER A 1 105 ? 7.265 7.496 21.543 1.00 85.38 105 SER A N 1
ATOM 824 C CA . SER A 1 105 ? 5.827 7.188 21.500 1.00 85.38 105 SER A CA 1
ATOM 825 C C . SER A 1 105 ? 5.412 6.071 22.472 1.00 85.38 105 SER A C 1
ATOM 827 O O . SER A 1 105 ? 4.279 6.076 22.954 1.00 85.38 105 SER A O 1
ATOM 829 N N . ILE A 1 106 ? 6.320 5.151 22.830 1.00 85.62 106 ILE A N 1
ATOM 830 C CA . ILE A 1 106 ? 6.064 4.084 23.812 1.00 85.62 106 ILE A CA 1
ATOM 831 C C . ILE A 1 106 ? 5.791 4.679 25.194 1.00 85.62 106 ILE A C 1
ATOM 833 O O . ILE A 1 106 ? 4.890 4.212 25.886 1.00 85.62 106 ILE A O 1
ATOM 837 N N . LEU A 1 107 ? 6.524 5.725 25.590 1.00 86.19 107 LEU A N 1
ATOM 838 C CA . LEU A 1 107 ? 6.344 6.377 26.891 1.00 86.19 107 LEU A CA 1
ATOM 839 C C . LEU A 1 107 ? 4.976 7.063 26.981 1.00 86.19 107 LEU A C 1
ATOM 841 O O . LEU A 1 107 ? 4.282 6.938 27.991 1.00 86.19 107 LEU A O 1
ATOM 845 N N . ILE A 1 108 ? 4.559 7.726 25.898 1.00 87.00 108 ILE A N 1
ATOM 846 C CA . ILE A 1 108 ? 3.237 8.358 25.795 1.00 87.00 108 ILE A CA 1
ATOM 847 C C . ILE A 1 108 ? 2.140 7.293 25.913 1.00 87.00 108 ILE A C 1
ATOM 849 O O . ILE A 1 108 ? 1.231 7.422 26.735 1.00 87.00 108 ILE A O 1
ATOM 853 N N . LEU A 1 109 ? 2.257 6.202 25.150 1.00 86.06 109 LEU A N 1
ATOM 854 C CA . LEU A 1 109 ? 1.312 5.087 25.210 1.00 86.06 109 LEU A CA 1
ATOM 855 C C . LEU A 1 109 ? 1.265 4.418 26.580 1.00 86.06 109 LEU A C 1
ATOM 857 O O . LEU A 1 109 ? 0.178 4.080 27.046 1.00 86.06 109 LEU A O 1
ATOM 861 N N . ALA A 1 110 ? 2.409 4.230 27.236 1.00 85.69 110 ALA A N 1
ATOM 862 C CA . ALA A 1 110 ? 2.466 3.681 28.584 1.00 85.69 110 ALA A CA 1
ATOM 863 C C . ALA A 1 110 ? 1.703 4.580 29.566 1.00 85.69 110 ALA A C 1
ATOM 865 O O . ALA A 1 110 ? 0.887 4.082 30.338 1.00 85.69 110 ALA A O 1
ATOM 866 N N . GLY A 1 111 ? 1.877 5.903 29.473 1.00 86.62 111 GLY A N 1
ATOM 867 C CA . GLY A 1 111 ? 1.127 6.873 30.272 1.00 86.62 111 GLY A CA 1
ATOM 868 C C . GLY A 1 111 ? -0.389 6.799 30.051 1.00 86.62 111 GLY A C 1
ATOM 869 O O . GLY A 1 111 ? -1.147 6.773 31.022 1.00 86.62 111 GLY A O 1
ATOM 870 N N . ILE A 1 112 ? -0.837 6.710 28.793 1.00 85.81 112 ILE A N 1
ATOM 871 C CA . ILE A 1 112 ? -2.260 6.526 28.444 1.00 85.81 112 ILE A CA 1
ATOM 872 C C . ILE A 1 112 ? -2.782 5.206 29.022 1.00 85.81 112 ILE A C 1
ATOM 874 O O . ILE A 1 112 ? -3.827 5.174 29.669 1.00 85.81 112 ILE A O 1
ATOM 878 N N . THR A 1 113 ? -2.021 4.128 28.839 1.00 83.31 113 THR A N 1
ATOM 879 C CA . THR A 1 113 ? -2.382 2.776 29.272 1.00 83.31 113 THR A CA 1
ATOM 880 C C . THR A 1 113 ? -2.539 2.711 30.791 1.00 83.31 113 THR A C 1
ATOM 882 O O . THR A 1 113 ? -3.571 2.264 31.278 1.00 83.31 113 THR A O 1
ATOM 885 N N . VAL A 1 114 ? -1.572 3.230 31.555 1.00 85.25 114 VAL A N 1
ATOM 886 C CA . VAL A 1 114 ? -1.627 3.258 33.028 1.00 85.25 114 VAL A CA 1
ATOM 887 C C . VAL A 1 114 ? -2.850 4.024 33.532 1.00 85.25 114 VAL A C 1
ATOM 889 O O . VAL A 1 114 ? -3.464 3.611 34.513 1.00 85.25 114 VAL A O 1
ATOM 892 N N . ARG A 1 115 ? -3.237 5.121 32.869 1.00 84.12 115 ARG A N 1
ATOM 893 C CA . ARG A 1 115 ? -4.460 5.856 33.223 1.00 84.12 115 ARG A CA 1
ATOM 894 C C . ARG A 1 115 ? -5.714 5.048 32.901 1.00 84.12 115 ARG A C 1
ATOM 896 O O . ARG A 1 115 ? -6.597 4.979 33.744 1.00 84.12 115 ARG A O 1
ATOM 903 N N . ALA A 1 116 ? -5.776 4.418 31.730 1.00 80.56 116 ALA A N 1
ATOM 904 C CA . ALA A 1 116 ? -6.934 3.637 31.297 1.00 80.56 116 ALA A CA 1
ATOM 905 C C . ALA A 1 116 ? -7.177 2.397 32.177 1.00 80.56 116 ALA A C 1
ATOM 907 O O . ALA A 1 116 ? -8.313 2.123 32.551 1.00 80.56 116 ALA A O 1
ATOM 908 N N . PHE A 1 117 ? -6.116 1.688 32.580 1.00 79.75 117 PHE A N 1
ATOM 909 C CA . PHE A 1 117 ? -6.218 0.493 33.429 1.00 79.75 117 PHE A CA 1
ATOM 910 C C . PHE A 1 117 ? -6.795 0.763 34.826 1.00 79.75 117 PHE A C 1
ATOM 912 O O . PHE A 1 117 ? -7.268 -0.171 35.464 1.00 79.75 117 PHE A O 1
ATOM 919 N N . LYS A 1 118 ? -6.806 2.016 35.301 1.00 82.69 118 LYS A N 1
ATOM 920 C CA . LYS A 1 118 ? -7.445 2.372 36.580 1.00 82.69 118 LYS A CA 1
ATOM 921 C C . LYS A 1 118 ? -8.972 2.269 36.548 1.00 82.69 118 LYS A C 1
ATOM 923 O O . LYS A 1 118 ? -9.579 2.211 37.610 1.00 82.69 118 LYS A O 1
ATOM 928 N N . TYR A 1 119 ? -9.577 2.271 35.361 1.00 83.00 119 TYR A 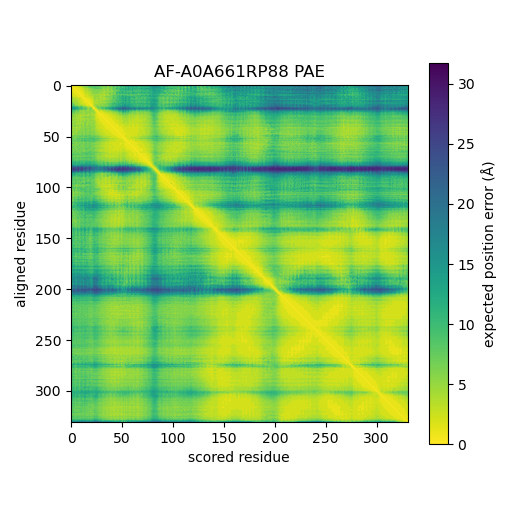N 1
ATOM 929 C CA . TYR A 1 119 ? -11.026 2.399 35.184 1.00 83.00 119 TYR A CA 1
ATOM 930 C C . TYR A 1 119 ? -11.663 1.224 34.432 1.00 83.00 119 TYR A C 1
ATOM 932 O O . TYR A 1 119 ? -12.864 1.250 34.197 1.00 83.00 119 TYR A O 1
ATOM 940 N N . ILE A 1 120 ? -10.879 0.219 34.030 1.00 85.12 120 ILE A N 1
ATOM 941 C CA . ILE A 1 120 ? -11.346 -0.896 33.198 1.00 85.12 120 ILE A CA 1
ATOM 942 C C . ILE A 1 120 ? -11.281 -2.190 34.003 1.00 85.12 120 ILE A C 1
ATOM 944 O O . ILE A 1 120 ? -10.233 -2.541 34.550 1.00 85.12 120 ILE A O 1
ATOM 948 N N . SER A 1 121 ? -12.385 -2.930 34.034 1.00 89.44 121 SER A N 1
ATOM 949 C CA . SER A 1 121 ? -12.423 -4.248 34.665 1.00 89.44 121 SER A CA 1
ATOM 950 C C . SER A 1 121 ? -11.722 -5.321 33.804 1.00 89.44 121 SER A C 1
ATOM 952 O O . SER A 1 121 ? -11.686 -5.226 32.571 1.00 89.44 121 SER A O 1
ATOM 954 N N . PRO A 1 122 ? -11.180 -6.399 34.406 1.00 86.31 122 PRO A N 1
ATOM 955 C CA . PRO A 1 122 ? -10.546 -7.481 33.647 1.00 86.31 122 PRO A CA 1
ATOM 956 C C . PRO A 1 122 ? -11.469 -8.146 32.609 1.00 86.31 122 PRO A C 1
ATOM 958 O O . PRO A 1 122 ? -11.012 -8.536 31.533 1.00 86.31 122 PRO A O 1
ATOM 961 N N . SER A 1 123 ? -12.768 -8.258 32.897 1.00 88.44 123 SER A N 1
ATOM 962 C CA . SER A 1 123 ? -13.762 -8.844 31.989 1.00 88.44 123 SER A CA 1
ATOM 963 C C . SER A 1 123 ? -14.031 -7.959 30.767 1.00 88.44 123 SER A C 1
ATOM 965 O O . SER A 1 123 ? -14.101 -8.463 29.639 1.00 88.44 123 SER A O 1
ATOM 967 N N . GLU A 1 124 ? -14.115 -6.640 30.955 1.00 87.81 124 GLU A N 1
ATOM 968 C CA . GLU A 1 124 ? -14.218 -5.668 29.861 1.00 87.81 124 GLU A CA 1
ATOM 969 C C . GLU A 1 124 ? -12.976 -5.711 28.972 1.00 87.81 124 GLU A C 1
ATOM 971 O O . GLU A 1 124 ? -13.094 -5.724 27.746 1.00 87.81 124 GLU A O 1
ATOM 976 N N . LEU A 1 125 ? -11.785 -5.828 29.569 1.00 85.38 125 LEU A N 1
ATOM 977 C CA . LEU A 1 125 ? -10.532 -5.930 28.825 1.00 85.38 125 LEU A CA 1
ATOM 978 C C . LEU A 1 125 ? -10.493 -7.170 27.921 1.00 85.38 125 LEU A C 1
ATOM 980 O O . LEU A 1 125 ? -10.075 -7.078 26.762 1.00 85.38 125 LEU A O 1
ATOM 984 N N . VAL A 1 126 ? -10.929 -8.330 28.425 1.00 88.31 126 VAL A N 1
ATOM 985 C CA . VAL A 1 126 ? -11.001 -9.574 27.638 1.00 88.31 126 VAL A CA 1
ATOM 986 C C . VAL A 1 126 ? -12.006 -9.431 26.498 1.00 88.31 126 VAL A C 1
ATOM 988 O O . VAL A 1 126 ? -11.701 -9.785 25.356 1.00 88.31 126 VAL A O 1
ATOM 991 N N . THR A 1 127 ? -13.179 -8.867 26.782 1.00 89.62 127 THR A N 1
ATOM 992 C CA . THR A 1 127 ? -14.241 -8.668 25.788 1.00 89.62 127 THR A CA 1
ATOM 993 C C . THR A 1 127 ? -13.790 -7.717 24.677 1.00 89.62 127 THR A C 1
ATOM 995 O O . THR A 1 127 ? -13.896 -8.051 23.492 1.00 89.62 127 THR A O 1
ATOM 998 N N . ALA A 1 128 ? -13.193 -6.580 25.041 1.00 86.06 128 ALA A N 1
ATOM 999 C CA . ALA A 1 128 ? -12.635 -5.613 24.101 1.00 86.06 128 ALA A CA 1
ATOM 1000 C C . ALA A 1 128 ? -11.500 -6.224 23.266 1.00 86.06 128 ALA A C 1
ATOM 1002 O O . ALA A 1 128 ? -11.499 -6.113 22.039 1.00 86.06 128 ALA A O 1
ATOM 1003 N N . SER A 1 129 ? -10.574 -6.949 23.903 1.00 86.56 129 SER A N 1
ATOM 1004 C CA . SER A 1 129 ? -9.471 -7.629 23.210 1.00 86.56 129 SER A CA 1
ATOM 1005 C C . SER A 1 129 ? -9.982 -8.655 22.200 1.00 86.56 129 SER A C 1
ATOM 1007 O O . SER A 1 129 ? -9.492 -8.708 21.071 1.00 86.56 129 SER A O 1
ATOM 1009 N N . ARG A 1 130 ? -10.998 -9.446 22.568 1.00 89.81 130 ARG A N 1
ATOM 1010 C CA . ARG A 1 130 ? -11.621 -10.427 21.669 1.00 89.81 130 ARG A CA 1
ATOM 1011 C C . ARG A 1 130 ? -12.290 -9.748 20.477 1.00 89.81 130 ARG A C 1
ATOM 1013 O O . ARG A 1 130 ? -12.158 -10.244 19.360 1.00 89.81 130 ARG A O 1
ATOM 1020 N N . SER A 1 131 ? -12.967 -8.622 20.697 1.00 86.31 131 SER A N 1
ATOM 1021 C CA . SER A 1 131 ? -13.584 -7.834 19.625 1.00 86.31 131 SER A CA 1
ATOM 1022 C C . SER A 1 131 ? -12.535 -7.287 18.649 1.00 86.31 131 SER A C 1
ATOM 1024 O O . SER A 1 131 ? -12.630 -7.527 17.443 1.00 86.31 131 SER A O 1
ATOM 1026 N N . ILE A 1 132 ? -11.467 -6.667 19.170 1.00 86.06 132 ILE A N 1
ATOM 1027 C CA . ILE A 1 132 ? -10.352 -6.135 18.370 1.00 86.06 132 ILE A CA 1
ATOM 1028 C C . ILE A 1 132 ? -9.682 -7.245 17.559 1.00 86.06 132 ILE A C 1
ATOM 1030 O O . ILE A 1 132 ? -9.421 -7.062 16.373 1.00 86.06 132 ILE A O 1
ATOM 1034 N N . LEU A 1 133 ? -9.423 -8.409 18.160 1.00 87.31 133 LEU A N 1
ATOM 1035 C CA . LEU A 1 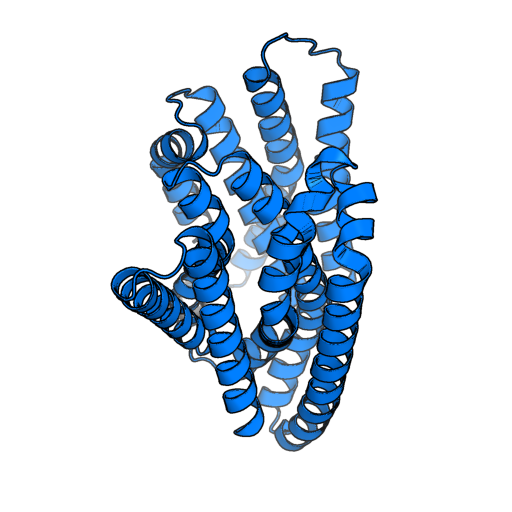133 ? -8.811 -9.533 17.452 1.00 87.31 133 LEU A CA 1
ATOM 1036 C C . LEU A 1 133 ? -9.742 -10.105 16.380 1.00 87.31 133 LEU A C 1
ATOM 1038 O O . LEU A 1 133 ? -9.299 -10.339 15.258 1.00 87.31 133 LEU A O 1
ATOM 1042 N N . ARG A 1 134 ? -11.035 -10.282 16.680 1.00 87.88 134 ARG A N 1
ATOM 1043 C CA . ARG A 1 134 ? -12.016 -10.793 15.711 1.00 87.88 134 ARG A CA 1
ATOM 1044 C C . ARG A 1 134 ? -12.172 -9.859 14.508 1.00 87.88 134 ARG A C 1
ATOM 1046 O O . ARG A 1 134 ? -12.334 -10.342 13.392 1.00 87.88 134 ARG A O 1
ATOM 1053 N N . TYR A 1 135 ? -12.102 -8.548 14.731 1.00 84.50 135 TYR A N 1
ATOM 1054 C CA . TYR A 1 135 ? -12.162 -7.543 13.672 1.00 84.50 135 TYR A CA 1
ATOM 1055 C C . TYR A 1 135 ? -10.832 -7.403 12.909 1.00 84.50 135 TYR A C 1
ATOM 1057 O O . TYR A 1 135 ? -10.822 -7.309 11.679 1.00 84.50 135 TYR A O 1
ATOM 1065 N N . GLY A 1 136 ? -9.707 -7.392 13.629 1.00 84.69 136 GLY A N 1
ATOM 1066 C CA . GLY A 1 136 ? -8.382 -7.075 13.099 1.00 84.69 136 GLY A CA 1
ATOM 1067 C C . GLY A 1 136 ? -7.671 -8.245 12.424 1.00 84.69 136 GLY A C 1
ATOM 1068 O O . GLY A 1 136 ? -7.087 -8.056 11.361 1.00 84.69 136 GLY A O 1
ATOM 1069 N N . VAL A 1 137 ? -7.734 -9.462 12.981 1.00 86.75 137 VAL A N 1
ATOM 1070 C CA . VAL A 1 137 ? -6.992 -10.629 12.455 1.00 86.75 137 VAL A CA 1
ATOM 1071 C C . VAL A 1 137 ? -7.319 -10.918 10.983 1.00 86.75 137 VAL A C 1
ATOM 1073 O O . VAL A 1 137 ? -6.379 -11.029 10.194 1.00 86.75 137 VAL A O 1
ATOM 1076 N N . PRO A 1 138 ? -8.595 -10.949 10.544 1.00 87.00 138 PRO A N 1
ATOM 1077 C CA . PRO A 1 138 ? -8.910 -11.155 9.129 1.00 87.00 138 PRO A CA 1
ATOM 1078 C C . PRO A 1 138 ? -8.369 -10.047 8.206 1.00 87.00 138 PRO A C 1
ATOM 1080 O O . PRO A 1 138 ? -8.165 -10.278 7.016 1.00 87.00 138 PRO A O 1
ATOM 1083 N N . ARG A 1 139 ? -8.120 -8.842 8.735 1.00 86.44 139 ARG A N 1
ATOM 1084 C CA . ARG A 1 139 ? -7.588 -7.682 7.997 1.00 86.44 139 ARG A CA 1
ATOM 1085 C C . ARG A 1 139 ? -6.070 -7.685 7.882 1.00 86.44 139 ARG A C 1
ATOM 1087 O O . ARG A 1 139 ? -5.542 -7.169 6.901 1.00 86.44 139 ARG A O 1
ATOM 1094 N N . VAL A 1 140 ? -5.367 -8.333 8.815 1.00 82.88 140 VAL A N 1
ATOM 1095 C CA . VAL A 1 140 ? -3.905 -8.504 8.737 1.00 82.88 140 VAL A CA 1
ATOM 1096 C C . VAL A 1 140 ? -3.507 -9.213 7.443 1.00 82.88 140 VAL A C 1
ATOM 1098 O O . VAL A 1 140 ? -2.546 -8.800 6.802 1.00 82.88 140 VAL A O 1
ATOM 1101 N N . VAL A 1 141 ? -4.292 -10.205 7.005 1.00 76.19 141 VAL A N 1
ATOM 1102 C CA . VAL A 1 141 ? -4.063 -10.911 5.733 1.00 76.19 141 VAL A CA 1
ATOM 1103 C C . VAL A 1 141 ? -3.987 -9.925 4.564 1.00 76.19 141 VAL A C 1
ATOM 1105 O O . VAL A 1 141 ? -3.056 -10.001 3.765 1.00 76.19 141 VAL A O 1
ATOM 1108 N N . ALA A 1 142 ? -4.898 -8.946 4.495 1.00 74.19 142 ALA A N 1
ATOM 1109 C CA . ALA A 1 142 ? -4.863 -7.935 3.442 1.00 74.19 142 ALA A CA 1
ATOM 1110 C C . ALA A 1 142 ? -3.590 -7.090 3.501 1.00 74.19 142 ALA A C 1
ATOM 1112 O O . ALA A 1 142 ? -2.916 -6.872 2.497 1.00 74.19 142 ALA A O 1
ATOM 1113 N N . VAL A 1 143 ? -3.253 -6.625 4.705 1.00 75.06 143 VAL A N 1
ATOM 1114 C CA . VAL A 1 143 ? -2.087 -5.768 4.937 1.00 75.06 143 VAL A CA 1
ATOM 1115 C C . VAL A 1 143 ? -0.795 -6.481 4.532 1.00 75.06 143 VAL A C 1
ATOM 1117 O O . VAL A 1 143 ? 0.122 -5.833 4.039 1.00 75.06 143 VAL A O 1
ATOM 1120 N N . SER A 1 144 ? -0.726 -7.807 4.675 1.00 78.56 144 SER A N 1
ATOM 1121 C CA . SER A 1 144 ? 0.425 -8.608 4.244 1.00 78.56 144 SER A CA 1
ATOM 1122 C C . SER A 1 144 ? 0.447 -8.901 2.740 1.00 78.56 144 SER A C 1
ATOM 1124 O O . SER A 1 144 ? 1.521 -8.896 2.141 1.00 78.56 144 SER A O 1
ATOM 1126 N N . LEU A 1 145 ? -0.709 -9.136 2.111 1.00 83.56 145 LEU A N 1
ATOM 1127 C CA . LEU A 1 145 ? -0.799 -9.417 0.670 1.00 83.56 145 LEU A CA 1
ATOM 1128 C C . LEU A 1 145 ? -0.576 -8.171 -0.193 1.00 83.56 145 LEU A C 1
ATOM 1130 O O . LEU A 1 145 ? -0.075 -8.265 -1.311 1.00 83.56 145 LEU A O 1
ATOM 1134 N N . TYR A 1 146 ? -0.915 -6.994 0.325 1.00 85.81 146 TYR A N 1
ATOM 1135 C CA . TYR A 1 146 ? -0.855 -5.747 -0.429 1.00 85.81 146 TYR A CA 1
ATOM 1136 C C . TYR A 1 146 ? 0.570 -5.392 -0.902 1.00 85.81 146 TYR A C 1
ATOM 1138 O O . TYR A 1 146 ? 0.765 -5.192 -2.105 1.00 85.81 146 TYR A O 1
ATOM 1146 N N . PRO A 1 147 ? 1.600 -5.398 -0.028 1.00 86.44 147 PRO A N 1
ATOM 1147 C CA . PRO A 1 147 ? 2.984 -5.254 -0.461 1.00 86.44 147 PRO A CA 1
ATOM 1148 C C . PRO A 1 147 ? 3.428 -6.347 -1.432 1.00 86.44 147 PRO A C 1
ATOM 1150 O O . PRO A 1 147 ? 4.262 -6.068 -2.284 1.00 86.44 147 PRO A O 1
ATOM 1153 N N . ALA A 1 148 ? 2.886 -7.567 -1.333 1.00 85.25 148 ALA A N 1
ATOM 1154 C CA . ALA A 1 148 ? 3.246 -8.653 -2.240 1.00 85.25 148 ALA A CA 1
ATOM 1155 C C . ALA A 1 148 ? 2.797 -8.355 -3.679 1.00 85.25 148 ALA A C 1
ATOM 1157 O O . ALA A 1 148 ? 3.599 -8.509 -4.594 1.00 85.25 148 ALA A O 1
ATOM 1158 N N . VAL A 1 149 ? 1.575 -7.843 -3.880 1.00 91.06 149 VAL A N 1
ATOM 1159 C CA . VAL A 1 149 ? 1.093 -7.405 -5.209 1.00 91.06 149 VAL A CA 1
ATOM 1160 C C . VAL A 1 149 ? 1.929 -6.243 -5.746 1.00 91.06 149 VAL A C 1
ATOM 1162 O O . VAL A 1 149 ? 2.289 -6.220 -6.922 1.00 91.06 149 VAL A O 1
ATOM 1165 N N . LEU A 1 150 ? 2.272 -5.273 -4.891 1.00 91.69 150 LEU A N 1
ATOM 1166 C CA . LEU A 1 150 ? 3.097 -4.132 -5.294 1.00 91.69 150 LEU A CA 1
ATOM 1167 C C . LEU A 1 150 ? 4.521 -4.551 -5.677 1.00 91.69 150 LEU A C 1
ATOM 1169 O O . LEU A 1 150 ? 5.034 -4.106 -6.696 1.00 91.69 150 LEU A O 1
ATOM 1173 N N . LEU A 1 151 ? 5.162 -5.400 -4.874 1.00 91.38 151 LEU A N 1
ATOM 1174 C CA . LEU A 1 151 ? 6.563 -5.789 -5.047 1.00 91.38 151 LEU A CA 1
ATOM 1175 C C . LEU A 1 151 ? 6.764 -6.945 -6.028 1.00 91.38 151 LEU A C 1
ATOM 1177 O O . LEU A 1 151 ? 7.906 -7.206 -6.405 1.00 91.38 151 LEU A O 1
ATOM 1181 N N . PHE A 1 152 ? 5.696 -7.619 -6.457 1.00 92.56 152 PHE A N 1
ATOM 1182 C CA . PHE A 1 152 ? 5.785 -8.734 -7.394 1.00 92.56 152 PHE A CA 1
ATOM 1183 C C . PHE A 1 152 ? 6.555 -8.373 -8.679 1.00 92.56 152 PHE A C 1
ATOM 1185 O O . PHE A 1 152 ? 7.540 -9.056 -8.967 1.00 92.56 152 PHE A O 1
ATOM 1192 N N . PRO A 1 153 ? 6.224 -7.292 -9.415 1.00 93.81 153 PRO A N 1
ATOM 1193 C CA . PRO A 1 153 ? 6.945 -6.976 -10.640 1.00 93.81 153 PRO A CA 1
ATOM 1194 C C . PRO A 1 153 ? 8.436 -6.655 -10.489 1.00 93.81 153 PRO A C 1
ATOM 1196 O O . PRO A 1 153 ? 9.225 -7.243 -11.234 1.00 93.81 153 PRO A O 1
ATOM 1199 N N . PRO A 1 154 ? 8.887 -5.786 -9.561 1.00 94.12 154 PRO A N 1
ATOM 1200 C CA . PRO A 1 154 ? 10.320 -5.563 -9.393 1.00 94.12 154 PRO A CA 1
ATOM 1201 C C . PRO A 1 154 ? 11.037 -6.819 -8.880 1.00 94.12 154 PRO A C 1
ATOM 1203 O O . PRO A 1 154 ? 12.141 -7.115 -9.333 1.00 94.12 154 PRO A O 1
ATOM 1206 N N . TRP A 1 155 ? 10.408 -7.604 -7.997 1.00 92.38 155 TRP A N 1
ATOM 1207 C CA . TRP A 1 15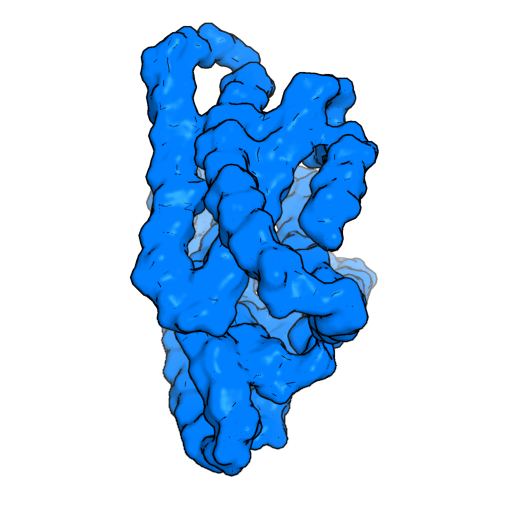5 ? 10.985 -8.858 -7.511 1.00 92.38 155 TRP A CA 1
ATOM 1208 C C . TRP A 1 155 ? 11.160 -9.891 -8.630 1.00 92.38 155 TRP A C 1
ATOM 1210 O O . TRP A 1 155 ? 12.239 -10.468 -8.767 1.00 92.38 155 TRP A O 1
ATOM 1220 N N . MET A 1 156 ? 10.139 -10.090 -9.466 1.00 92.94 156 MET A N 1
ATOM 1221 C CA . MET A 1 156 ? 10.208 -11.039 -10.576 1.00 92.94 156 MET A CA 1
ATOM 1222 C C . MET A 1 156 ? 11.162 -10.556 -11.673 1.00 92.94 156 MET A C 1
ATOM 1224 O O . MET A 1 156 ? 11.961 -11.338 -12.175 1.00 92.94 156 MET A O 1
ATOM 1228 N N . SER A 1 157 ? 11.182 -9.254 -11.970 1.00 93.88 157 SER A N 1
ATOM 1229 C CA . SER A 1 157 ? 12.140 -8.668 -12.920 1.00 93.88 157 SER A CA 1
ATOM 1230 C C . SER A 1 157 ? 13.592 -8.936 -12.506 1.00 93.88 157 SER A C 1
ATOM 1232 O O . SER A 1 157 ? 14.419 -9.268 -13.351 1.00 93.88 157 SER A O 1
ATOM 1234 N N . LEU A 1 158 ? 13.906 -8.878 -11.203 1.00 91.69 158 LEU A N 1
ATOM 1235 C CA . LEU A 1 158 ? 15.226 -9.271 -10.692 1.00 91.69 158 LEU A CA 1
ATOM 1236 C C . LEU A 1 158 ? 15.521 -10.757 -10.917 1.00 91.69 158 LEU A C 1
ATOM 1238 O O . LEU A 1 158 ? 16.650 -11.102 -11.263 1.00 91.69 158 LEU A O 1
ATOM 1242 N N . LYS A 1 159 ? 14.531 -11.633 -10.714 1.00 90.06 159 LYS A N 1
ATOM 1243 C CA . LYS A 1 159 ? 14.678 -13.084 -10.912 1.00 90.06 159 LYS A CA 1
ATOM 1244 C C . LYS A 1 159 ? 14.907 -13.462 -12.371 1.00 90.06 159 LYS A C 1
ATOM 1246 O O . LYS A 1 159 ? 15.679 -14.378 -12.625 1.00 90.06 159 LYS A O 1
ATOM 1251 N N . LEU A 1 160 ? 14.309 -12.718 -13.293 1.00 91.19 160 LEU A N 1
ATOM 1252 C CA . LEU A 1 160 ? 14.480 -12.882 -14.737 1.00 91.19 160 LEU A CA 1
ATOM 1253 C C . LEU A 1 160 ? 15.757 -12.209 -15.282 1.00 91.19 160 LEU A C 1
ATOM 1255 O O . LEU A 1 160 ? 16.031 -12.261 -16.473 1.00 91.19 160 LEU A O 1
ATOM 1259 N N . GLY A 1 161 ? 16.559 -11.562 -14.427 1.00 92.44 161 GLY A N 1
ATOM 1260 C CA . GLY A 1 161 ? 17.824 -10.927 -14.819 1.00 92.44 161 GLY A CA 1
ATOM 1261 C C . GLY A 1 161 ? 17.715 -9.458 -15.251 1.00 92.44 161 GLY A C 1
ATOM 1262 O O . GLY A 1 161 ? 18.741 -8.815 -15.480 1.00 92.44 161 GLY A O 1
ATOM 1263 N N . TYR A 1 162 ? 16.516 -8.870 -15.270 1.00 93.19 162 TYR A N 1
ATOM 1264 C CA . TYR A 1 162 ? 16.271 -7.474 -15.654 1.00 93.19 162 TYR A CA 1
ATOM 1265 C C . TYR A 1 162 ? 16.529 -6.486 -14.502 1.00 93.19 162 TYR A C 1
ATOM 1267 O O . TYR A 1 162 ? 15.621 -5.821 -13.997 1.00 93.19 162 TYR A O 1
ATOM 1275 N N . LYS A 1 163 ? 17.791 -6.370 -14.069 1.00 92.44 163 LYS A N 1
ATOM 1276 C CA . LYS A 1 163 ? 18.181 -5.553 -12.900 1.00 92.44 163 LYS A CA 1
ATOM 1277 C C . LYS A 1 163 ? 17.849 -4.064 -13.038 1.00 92.44 163 LYS A C 1
ATOM 1279 O O . LYS A 1 163 ? 17.285 -3.488 -12.110 1.00 92.44 163 LYS A O 1
ATOM 1284 N N . GLU A 1 164 ? 18.182 -3.444 -14.173 1.00 92.81 164 GLU A N 1
ATOM 1285 C CA . GLU A 1 164 ? 17.890 -2.018 -14.400 1.00 92.81 164 GLU A CA 1
ATOM 1286 C C . GLU A 1 164 ? 16.374 -1.763 -14.420 1.00 92.81 164 GLU A C 1
ATOM 1288 O O . GLU A 1 164 ? 15.886 -0.852 -13.751 1.00 92.81 164 GLU A O 1
ATOM 1293 N N . VAL A 1 165 ? 15.617 -2.627 -15.104 1.00 94.19 165 VAL A N 1
ATOM 1294 C CA . VAL A 1 165 ? 14.153 -2.536 -15.195 1.00 94.19 165 VAL A CA 1
ATOM 1295 C C . VAL A 1 165 ? 13.493 -2.685 -13.827 1.00 94.19 165 VAL A C 1
ATOM 1297 O O . VAL A 1 165 ? 12.587 -1.923 -13.505 1.00 94.19 165 VAL A O 1
ATOM 1300 N N . ALA A 1 166 ? 13.964 -3.607 -12.984 1.00 94.38 166 ALA A N 1
ATOM 1301 C CA . ALA A 1 166 ? 13.449 -3.757 -11.626 1.00 94.38 166 ALA A CA 1
ATOM 1302 C C . ALA A 1 166 ? 13.603 -2.472 -10.796 1.00 94.38 166 ALA A C 1
ATOM 1304 O O . ALA A 1 166 ? 12.701 -2.113 -10.033 1.00 94.38 166 ALA A O 1
ATOM 1305 N N . GLY A 1 167 ? 14.723 -1.760 -10.966 1.00 93.00 167 GLY A N 1
ATOM 1306 C CA . GLY A 1 167 ? 14.948 -0.451 -10.354 1.00 93.00 167 GLY A CA 1
ATOM 1307 C C . GLY A 1 167 ? 13.968 0.603 -10.871 1.00 93.00 167 GLY A C 1
ATOM 1308 O O . GLY A 1 167 ? 13.330 1.289 -10.073 1.00 93.00 167 GLY A O 1
ATOM 1309 N N . VAL A 1 168 ? 13.783 0.679 -12.194 1.00 94.69 168 VAL A N 1
ATOM 1310 C CA . VAL A 1 168 ? 12.838 1.616 -12.829 1.00 94.69 168 VAL A CA 1
ATOM 1311 C C . VAL A 1 168 ? 11.398 1.344 -12.395 1.00 94.69 168 VAL A C 1
ATOM 1313 O O . VAL A 1 168 ? 10.693 2.272 -12.005 1.00 94.69 168 VAL A O 1
ATOM 1316 N N . ILE A 1 169 ? 10.962 0.083 -12.392 1.00 95.81 169 ILE A N 1
ATOM 1317 C CA . ILE A 1 169 ? 9.630 -0.305 -11.914 1.00 95.81 169 ILE A CA 1
ATOM 1318 C C . ILE A 1 169 ? 9.466 0.077 -10.442 1.00 95.81 169 ILE A C 1
ATOM 1320 O O . ILE A 1 169 ? 8.446 0.653 -10.075 1.00 95.81 169 ILE A O 1
ATOM 1324 N N . SER A 1 170 ? 10.468 -0.193 -9.598 1.00 94.50 170 SER A N 1
ATOM 1325 C CA . SER A 1 170 ? 10.419 0.170 -8.174 1.00 94.50 170 SER A CA 1
ATOM 1326 C C . SER A 1 170 ? 10.232 1.674 -7.969 1.00 94.50 170 SER A C 1
ATOM 1328 O O . SER A 1 170 ? 9.459 2.074 -7.097 1.00 94.50 170 SER A O 1
ATOM 1330 N N . ALA A 1 171 ? 10.886 2.501 -8.791 1.00 92.50 171 ALA A N 1
ATOM 1331 C CA . ALA A 1 171 ? 10.643 3.939 -8.811 1.00 92.50 171 ALA A CA 1
ATOM 1332 C C . ALA A 1 171 ? 9.208 4.247 -9.263 1.00 92.50 171 ALA A C 1
ATOM 1334 O O . ALA A 1 171 ? 8.481 4.932 -8.551 1.00 92.50 171 ALA A O 1
ATOM 1335 N N . GLY A 1 172 ? 8.740 3.659 -10.367 1.00 93.19 172 GLY A N 1
ATOM 1336 C CA . GLY A 1 172 ? 7.360 3.806 -10.844 1.00 93.19 172 GLY A CA 1
ATOM 1337 C C . GLY A 1 172 ? 6.296 3.488 -9.785 1.00 93.19 172 GLY A C 1
ATOM 1338 O O . GLY A 1 172 ? 5.306 4.206 -9.665 1.00 93.19 172 GLY A O 1
ATOM 1339 N N . LEU A 1 173 ? 6.523 2.479 -8.940 1.00 93.81 173 LEU A N 1
ATOM 1340 C CA . LEU A 1 173 ? 5.624 2.135 -7.832 1.00 93.81 173 LEU A CA 1
ATOM 1341 C C . LEU A 1 173 ? 5.535 3.220 -6.749 1.00 93.81 173 LEU A C 1
ATOM 1343 O O . LEU A 1 173 ? 4.575 3.225 -5.977 1.00 93.81 173 LEU A O 1
ATOM 1347 N N . MET A 1 174 ? 6.473 4.169 -6.665 1.00 90.88 174 MET A N 1
ATOM 1348 C CA . MET A 1 174 ? 6.305 5.301 -5.747 1.00 90.88 174 MET A CA 1
ATOM 1349 C C . MET A 1 174 ? 5.175 6.234 -6.202 1.00 90.88 174 MET A C 1
ATOM 1351 O O . MET A 1 174 ? 4.545 6.844 -5.345 1.00 90.88 174 MET A O 1
ATOM 1355 N N . ILE A 1 175 ? 4.835 6.270 -7.499 1.00 91.06 175 ILE A N 1
ATOM 1356 C CA . ILE A 1 175 ? 3.646 6.984 -8.000 1.00 91.06 175 ILE A CA 1
ATOM 1357 C C . ILE A 1 175 ? 2.376 6.357 -7.411 1.00 91.06 175 ILE A C 1
ATOM 1359 O O . ILE A 1 175 ? 1.513 7.064 -6.894 1.00 91.06 175 ILE A O 1
ATOM 1363 N N . PHE A 1 176 ? 2.296 5.023 -7.380 1.00 91.56 176 PHE A N 1
ATOM 1364 C CA . PHE A 1 176 ? 1.209 4.309 -6.703 1.00 91.56 176 PHE A CA 1
ATOM 1365 C C . PHE A 1 176 ? 1.173 4.660 -5.205 1.00 91.56 176 PHE A C 1
ATOM 1367 O O . PHE A 1 176 ? 0.113 4.925 -4.637 1.00 91.56 176 PHE A O 1
ATOM 1374 N N . ARG A 1 177 ? 2.325 4.768 -4.538 1.00 88.38 177 ARG A N 1
ATOM 1375 C CA . ARG A 1 177 ? 2.361 5.191 -3.126 1.00 88.38 177 ARG A CA 1
ATOM 1376 C C . ARG A 1 177 ? 1.845 6.614 -2.899 1.00 88.38 177 ARG A C 1
ATOM 1378 O O . ARG A 1 177 ? 1.346 6.895 -1.815 1.00 88.38 177 ARG A O 1
ATOM 1385 N N . MET A 1 178 ? 1.892 7.505 -3.889 1.00 82.69 178 MET A N 1
ATOM 1386 C CA . MET A 1 178 ? 1.267 8.827 -3.750 1.00 82.69 178 MET A CA 1
ATOM 1387 C C . MET A 1 178 ? -0.258 8.712 -3.621 1.00 82.69 178 MET A C 1
ATOM 1389 O O . MET A 1 178 ? -0.849 9.435 -2.823 1.00 82.69 178 MET A O 1
ATOM 1393 N N . ALA A 1 179 ? -0.899 7.754 -4.303 1.00 81.56 179 ALA A N 1
ATOM 1394 C CA . ALA A 1 179 ? -2.326 7.483 -4.103 1.00 81.56 179 ALA A CA 1
ATOM 1395 C C . ALA A 1 179 ? -2.637 7.008 -2.675 1.00 81.56 179 ALA A C 1
ATOM 1397 O O . ALA A 1 179 ? -3.691 7.335 -2.132 1.00 81.56 179 ALA A O 1
ATOM 1398 N N . ASP A 1 180 ? -1.717 6.267 -2.044 1.00 84.69 180 ASP A N 1
ATOM 1399 C CA . ASP A 1 180 ? -1.866 5.875 -0.640 1.00 84.69 180 ASP A CA 1
ATOM 1400 C C . ASP A 1 180 ? -1.875 7.097 0.285 1.00 84.69 180 ASP A C 1
ATOM 1402 O O . ASP A 1 180 ? -2.621 7.105 1.260 1.00 84.69 180 ASP A O 1
ATOM 1406 N N . VAL A 1 181 ? -1.117 8.152 -0.026 1.00 83.31 181 VAL A N 1
ATOM 1407 C CA . VAL A 1 181 ? -1.142 9.403 0.752 1.00 83.31 181 VAL A CA 1
ATOM 1408 C C . VAL A 1 181 ? -2.520 10.064 0.667 1.00 83.31 181 VAL A C 1
ATOM 1410 O O . VAL A 1 181 ? -3.089 10.427 1.699 1.00 83.31 181 VAL A O 1
ATOM 1413 N N . PHE A 1 182 ? -3.105 10.144 -0.533 1.00 78.25 182 PHE A N 1
ATOM 1414 C CA . PHE A 1 182 ? -4.478 10.636 -0.715 1.00 78.25 182 PHE A CA 1
ATOM 1415 C C . PHE A 1 182 ? -5.497 9.766 0.031 1.00 78.25 182 PHE A C 1
ATOM 1417 O O . PHE A 1 182 ? -6.361 10.284 0.739 1.00 78.25 182 PHE A O 1
ATOM 1424 N N . SER A 1 183 ? -5.359 8.442 -0.070 1.00 78.81 183 SER A N 1
ATOM 1425 C CA . SER A 1 183 ? -6.165 7.466 0.668 1.00 78.81 183 SER A CA 1
ATOM 1426 C C . SER A 1 183 ? -6.066 7.653 2.179 1.00 78.81 183 SER A C 1
ATOM 1428 O O . SER A 1 183 ? -7.082 7.598 2.860 1.00 78.81 183 SER A O 1
ATOM 1430 N N . MET A 1 184 ? -4.874 7.892 2.727 1.00 78.62 184 MET A N 1
ATOM 1431 C CA . MET A 1 184 ? -4.688 8.104 4.163 1.00 78.62 184 MET A CA 1
ATOM 1432 C C . MET A 1 184 ? -5.338 9.403 4.627 1.00 78.62 184 MET A C 1
ATOM 1434 O O . MET A 1 184 ? -6.012 9.403 5.658 1.00 78.62 184 MET A O 1
ATOM 1438 N N . ALA A 1 185 ? -5.183 10.489 3.865 1.00 77.75 185 ALA A N 1
ATOM 1439 C CA . ALA A 1 185 ? -5.827 11.762 4.171 1.00 77.75 185 ALA A CA 1
ATOM 1440 C C . ALA A 1 185 ? -7.355 11.602 4.168 1.00 77.75 185 ALA A C 1
ATOM 1442 O O . ALA A 1 185 ? -8.010 11.918 5.160 1.00 77.75 185 ALA A O 1
ATOM 1443 N N . PHE A 1 186 ? -7.907 10.992 3.117 1.00 76.81 186 PHE A N 1
ATOM 1444 C CA . PHE A 1 186 ? -9.341 10.747 3.001 1.00 76.81 186 PHE A CA 1
ATOM 1445 C C . PHE A 1 186 ? -9.854 9.767 4.066 1.00 76.81 186 PHE A C 1
ATOM 1447 O O . PHE A 1 186 ? -10.774 10.075 4.816 1.00 76.81 186 PHE A O 1
ATOM 1454 N N . GLY A 1 187 ? -9.225 8.601 4.189 1.00 70.88 187 GLY A N 1
ATOM 1455 C CA . GLY A 1 187 ? -9.599 7.532 5.111 1.00 70.88 187 GLY A CA 1
ATOM 1456 C C . GLY A 1 187 ? -9.435 7.904 6.582 1.00 70.88 187 GLY A C 1
ATOM 1457 O O . GLY A 1 187 ? -10.124 7.327 7.425 1.00 70.88 187 GLY A O 1
ATOM 1458 N N . SER A 1 188 ? -8.567 8.869 6.912 1.00 68.75 188 SER A N 1
ATOM 1459 C CA . SER A 1 188 ? -8.455 9.383 8.280 1.00 68.75 188 SER A CA 1
ATOM 1460 C C . SER A 1 188 ? -9.752 10.032 8.749 1.00 68.75 188 SER A C 1
ATOM 1462 O O . SER A 1 188 ? -10.197 9.724 9.851 1.00 68.75 188 SER A O 1
ATOM 1464 N N . VAL A 1 189 ? -10.401 10.803 7.877 1.00 70.31 189 VAL A N 1
ATOM 1465 C CA . VAL A 1 189 ? -11.668 11.496 8.142 1.00 70.31 189 VAL A CA 1
ATOM 1466 C C . VAL A 1 189 ? -12.879 10.613 7.823 1.00 70.31 189 VAL A C 1
ATOM 1468 O O . VAL A 1 189 ? -13.827 10.545 8.603 1.00 70.31 189 VAL A O 1
ATOM 1471 N N . ALA A 1 190 ? -12.846 9.904 6.693 1.00 69.19 190 ALA A N 1
ATOM 1472 C CA . ALA A 1 190 ? -13.988 9.159 6.178 1.00 69.19 190 ALA A CA 1
ATOM 1473 C C . ALA A 1 190 ? -14.366 7.967 7.063 1.00 69.19 190 ALA A C 1
ATOM 1475 O O . ALA A 1 190 ? -15.545 7.789 7.347 1.00 69.19 190 ALA A O 1
ATOM 1476 N N . LEU A 1 191 ? -13.390 7.180 7.535 1.00 68.44 191 LEU A N 1
ATOM 1477 C CA . LEU A 1 191 ? -13.642 5.992 8.361 1.00 68.44 191 LEU A CA 1
ATOM 1478 C C . LEU A 1 191 ? -14.465 6.316 9.627 1.00 68.44 191 LEU A C 1
ATOM 1480 O O . LEU A 1 191 ? -15.554 5.762 9.770 1.00 68.44 191 LEU A O 1
ATOM 1484 N N . PRO A 1 192 ? -14.027 7.226 10.521 1.00 64.88 192 PRO A N 1
ATOM 1485 C CA . PRO A 1 192 ? -14.797 7.539 11.724 1.00 64.88 192 PRO A CA 1
ATOM 1486 C C . PRO A 1 192 ? -16.159 8.184 11.431 1.00 64.88 192 PRO A C 1
ATOM 1488 O O . PRO A 1 192 ? -17.130 7.925 12.144 1.00 64.88 192 PRO A O 1
ATOM 1491 N N . TYR A 1 193 ? -16.250 9.011 10.385 1.00 70.19 193 TYR A N 1
ATOM 1492 C CA . TYR A 1 193 ? -17.499 9.665 9.993 1.00 70.19 193 TYR A CA 1
ATOM 1493 C C . TYR A 1 193 ? -18.538 8.655 9.483 1.00 70.19 193 TYR A C 1
ATOM 1495 O O . TYR A 1 193 ? -19.678 8.642 9.949 1.00 70.19 193 TYR A O 1
ATOM 1503 N N . VAL A 1 194 ? -18.123 7.756 8.586 1.00 72.19 194 VAL A N 1
ATOM 1504 C CA . VAL A 1 194 ? -18.954 6.678 8.033 1.00 72.19 194 VAL A CA 1
ATOM 1505 C C . VAL A 1 194 ? -19.424 5.734 9.136 1.00 72.19 194 VAL A C 1
ATOM 1507 O O . VAL A 1 194 ? -20.620 5.453 9.225 1.00 72.19 194 VAL A O 1
ATOM 1510 N N . SER A 1 195 ? -18.522 5.291 10.017 1.00 66.69 195 SER A N 1
ATOM 1511 C CA . SER A 1 195 ? -18.881 4.374 11.105 1.00 66.69 195 SER A CA 1
ATOM 1512 C C . SER A 1 195 ? -19.903 4.985 12.077 1.00 66.69 195 SER A C 1
ATOM 1514 O O . SER A 1 195 ? -20.788 4.275 12.548 1.00 66.69 195 SER A O 1
ATOM 1516 N N . ARG A 1 196 ? -19.855 6.304 12.324 1.00 71.50 196 ARG A N 1
ATOM 1517 C CA . ARG A 1 196 ? -20.817 7.010 13.194 1.00 71.50 196 ARG A CA 1
ATOM 1518 C C . ARG A 1 196 ? -22.187 7.235 12.546 1.00 71.50 196 ARG A C 1
ATOM 1520 O O . ARG A 1 196 ? -23.194 7.229 13.248 1.00 71.50 196 ARG A O 1
ATOM 1527 N N . ILE A 1 197 ? -22.241 7.471 11.235 1.00 73.00 197 ILE A N 1
ATOM 1528 C CA . ILE A 1 197 ? -23.518 7.623 10.512 1.00 73.00 197 ILE A CA 1
ATOM 1529 C C . ILE A 1 197 ? -24.216 6.272 10.384 1.00 73.00 197 ILE A C 1
ATOM 1531 O O . ILE A 1 197 ? -25.419 6.172 10.607 1.00 73.00 197 ILE A O 1
ATOM 1535 N N . THR A 1 198 ? -23.445 5.225 10.098 1.00 68.44 198 THR A N 1
ATOM 1536 C CA . THR A 1 198 ? -23.961 3.856 9.974 1.00 68.44 198 THR A CA 1
ATOM 1537 C C . THR A 1 198 ? -24.561 3.365 11.294 1.00 68.44 198 THR A C 1
ATOM 1539 O O . THR A 1 198 ? -25.591 2.702 11.285 1.00 68.44 198 THR A O 1
ATOM 1542 N N . SER A 1 199 ? -23.998 3.760 12.444 1.00 67.81 199 SER A N 1
ATOM 1543 C CA . SER A 1 199 ? -24.553 3.416 13.761 1.00 67.81 199 SER A CA 1
ATOM 1544 C C . SER A 1 199 ? -25.820 4.194 14.150 1.00 67.81 199 SER A C 1
ATOM 1546 O O . SER A 1 199 ? -26.383 3.920 15.203 1.00 67.81 199 SER A O 1
ATOM 1548 N N . ARG A 1 200 ? -26.232 5.207 13.373 1.00 67.12 200 ARG A N 1
ATOM 1549 C CA . ARG A 1 200 ? -27.375 6.093 13.676 1.00 67.12 200 ARG A CA 1
ATOM 1550 C C . ARG A 1 200 ? -28.588 5.875 12.762 1.00 67.12 200 ARG A C 1
ATOM 1552 O O . ARG A 1 200 ? -29.466 6.725 12.736 1.00 67.12 200 ARG A O 1
ATOM 1559 N N . GLU A 1 201 ? -28.615 4.794 11.980 1.00 62.88 201 GLU A N 1
ATOM 1560 C CA . GLU A 1 201 ? -29.665 4.489 10.984 1.00 62.88 201 GLU A CA 1
ATOM 1561 C C . GLU A 1 201 ? -29.857 5.553 9.872 1.00 62.88 201 GLU A C 1
ATOM 1563 O O . GLU A 1 201 ? -30.678 5.386 8.975 1.00 62.88 201 GLU A O 1
ATOM 1568 N N . GLU A 1 202 ? -29.016 6.593 9.809 1.00 66.94 202 GLU A N 1
ATOM 1569 C CA . GLU A 1 202 ? -29.002 7.613 8.743 1.00 66.94 202 GLU A CA 1
ATOM 1570 C C . GLU A 1 202 ? -28.295 7.141 7.448 1.00 66.94 202 GLU A C 1
ATOM 1572 O O . GLU A 1 202 ? -27.870 7.951 6.618 1.00 66.94 202 GLU A O 1
ATOM 1577 N N . ALA A 1 203 ? -28.164 5.826 7.241 1.00 63.16 203 ALA A N 1
ATOM 1578 C CA . ALA A 1 203 ? -27.410 5.223 6.136 1.00 63.16 203 ALA A CA 1
ATOM 1579 C C . ALA A 1 203 ? -27.860 5.716 4.743 1.00 63.16 203 ALA A C 1
ATOM 1581 O O . ALA A 1 203 ? -27.039 5.853 3.833 1.00 63.16 203 ALA A O 1
ATOM 1582 N N . GLY A 1 204 ? -29.138 6.090 4.593 1.00 69.06 204 GLY A N 1
ATOM 1583 C CA . GLY A 1 204 ? -29.685 6.661 3.358 1.00 69.06 204 GLY A CA 1
ATOM 1584 C C . GLY A 1 204 ? -29.015 7.969 2.908 1.00 69.06 204 GLY A C 1
ATOM 1585 O O . GLY A 1 204 ? -28.970 8.251 1.712 1.00 69.06 204 GLY A O 1
ATOM 1586 N N . ARG A 1 205 ? -28.423 8.745 3.829 1.00 74.19 205 ARG A N 1
ATOM 1587 C CA . ARG A 1 205 ? -27.696 9.990 3.502 1.00 74.19 205 ARG A CA 1
ATOM 1588 C C . ARG A 1 205 ? -26.282 9.735 2.987 1.00 74.19 205 ARG A C 1
ATOM 1590 O O . ARG A 1 205 ? -25.701 10.601 2.336 1.00 74.19 205 ARG A O 1
ATOM 1597 N N . LEU A 1 206 ? -25.724 8.556 3.261 1.00 77.81 206 LEU A N 1
ATOM 1598 C CA . LEU A 1 206 ? -24.346 8.228 2.915 1.00 77.81 206 LEU A CA 1
ATOM 1599 C C . LEU A 1 206 ? -24.201 7.809 1.446 1.00 77.81 206 LEU A C 1
ATOM 1601 O O . LEU A 1 206 ? -23.202 8.130 0.800 1.00 77.81 206 LEU A O 1
ATOM 1605 N N . ARG A 1 207 ? -25.221 7.147 0.894 1.00 79.94 207 ARG A N 1
ATOM 1606 C CA . ARG A 1 207 ? -25.196 6.600 -0.467 1.00 79.94 207 ARG A CA 1
ATOM 1607 C C . ARG A 1 207 ? -25.000 7.667 -1.559 1.00 79.94 207 ARG A C 1
ATOM 1609 O O . ARG A 1 207 ? -24.112 7.481 -2.395 1.00 79.94 207 ARG A O 1
ATOM 1616 N N . PRO A 1 208 ? -25.718 8.813 -1.558 1.00 82.75 208 PRO A N 1
ATOM 1617 C CA . PRO A 1 208 ? -25.473 9.878 -2.533 1.00 82.75 208 PRO A CA 1
ATOM 1618 C C . PRO A 1 208 ? -24.064 10.473 -2.417 1.00 82.75 208 PRO A C 1
ATOM 1620 O O . PRO A 1 208 ? -23.429 10.738 -3.434 1.00 82.75 208 PRO A O 1
ATOM 1623 N N . ALA A 1 209 ? -23.544 10.628 -1.194 1.00 83.81 209 ALA A N 1
ATOM 1624 C CA . ALA A 1 209 ? -22.207 11.170 -0.961 1.00 83.81 209 ALA A CA 1
ATOM 1625 C C . ALA A 1 209 ? -21.104 10.228 -1.475 1.00 83.81 209 ALA A C 1
ATOM 1627 O O . ALA A 1 209 ? -20.202 10.673 -2.186 1.00 83.81 209 ALA A O 1
ATOM 1628 N N . ILE A 1 210 ? -21.207 8.923 -1.184 1.00 86.00 210 ILE A N 1
ATOM 1629 C CA . ILE A 1 210 ? -20.290 7.898 -1.709 1.00 86.00 210 ILE A CA 1
ATOM 1630 C C . ILE A 1 210 ? -20.343 7.870 -3.238 1.00 86.00 210 ILE A C 1
ATOM 1632 O O . ILE A 1 210 ? -19.295 7.833 -3.882 1.00 86.00 210 ILE A O 1
ATOM 1636 N N . ARG A 1 211 ? -21.541 7.938 -3.833 1.00 87.12 211 ARG A N 1
ATOM 1637 C CA . ARG A 1 211 ? -21.708 7.938 -5.292 1.00 87.12 211 ARG A CA 1
ATOM 1638 C C . ARG A 1 211 ? -21.055 9.156 -5.947 1.00 87.12 211 ARG A C 1
ATOM 1640 O O . ARG A 1 211 ? -20.297 8.986 -6.900 1.00 87.12 211 ARG A O 1
ATOM 1647 N N . SER A 1 212 ? -21.311 10.361 -5.438 1.00 87.69 212 SER A N 1
ATOM 1648 C CA . SER A 1 212 ? -20.696 11.587 -5.963 1.00 87.69 212 SER A CA 1
ATOM 1649 C C . SER A 1 212 ? -19.176 11.541 -5.838 1.00 87.69 212 SER A C 1
ATOM 1651 O O . SER A 1 212 ? -18.466 11.783 -6.812 1.00 87.69 212 SER A O 1
ATOM 1653 N N . LEU A 1 213 ? -18.663 11.133 -4.673 1.00 87.81 213 LEU A N 1
ATOM 1654 C CA . LEU A 1 213 ? -17.228 10.966 -4.468 1.00 87.81 213 LEU A CA 1
ATOM 1655 C C . LEU A 1 213 ? -16.625 9.926 -5.419 1.00 87.81 213 LEU A C 1
ATOM 1657 O O . LEU A 1 213 ? -15.556 10.158 -5.974 1.00 87.81 213 LEU A O 1
ATOM 1661 N N . SER A 1 214 ? -17.310 8.803 -5.639 1.00 90.62 214 SER A N 1
ATOM 1662 C CA . SER A 1 214 ? -16.868 7.748 -6.554 1.00 90.62 214 SER A CA 1
ATOM 1663 C C . SER A 1 214 ? -16.651 8.293 -7.963 1.00 90.62 214 SER A C 1
ATOM 1665 O O . SER A 1 214 ? -15.635 7.986 -8.583 1.00 90.62 214 SER A O 1
ATOM 1667 N N . ILE A 1 215 ? -17.562 9.140 -8.451 1.00 91.44 215 ILE A N 1
ATOM 1668 C CA . ILE A 1 215 ? -17.427 9.787 -9.761 1.00 91.44 215 ILE A CA 1
ATOM 1669 C C . ILE A 1 215 ? -16.190 10.691 -9.784 1.00 91.44 215 ILE A C 1
ATOM 1671 O O . ILE A 1 215 ? -15.371 10.562 -10.692 1.00 91.44 215 ILE A O 1
ATOM 1675 N N . TYR A 1 216 ? -16.003 11.550 -8.776 1.00 91.12 216 TYR A N 1
ATOM 1676 C CA . TYR A 1 216 ? -14.834 12.434 -8.716 1.00 91.12 216 TYR A CA 1
ATOM 1677 C C . TYR A 1 216 ? -13.515 11.661 -8.670 1.00 91.12 216 TYR A C 1
ATOM 1679 O O . TYR A 1 216 ? -12.578 12.015 -9.381 1.00 91.12 216 TYR A O 1
ATOM 1687 N N . VAL A 1 217 ? -13.445 10.584 -7.884 1.00 91.69 217 VAL A N 1
ATOM 1688 C CA . VAL A 1 217 ? -12.250 9.735 -7.774 1.00 91.69 217 VAL A CA 1
ATOM 1689 C C . VAL A 1 217 ? -11.939 9.051 -9.106 1.00 91.69 217 VAL A C 1
ATOM 1691 O O . VAL A 1 217 ? -10.780 9.027 -9.518 1.00 91.69 217 VAL A O 1
ATOM 1694 N N . ILE A 1 218 ? -12.950 8.531 -9.810 1.00 93.81 218 ILE A N 1
ATOM 1695 C CA . ILE A 1 218 ? -12.767 7.919 -11.135 1.00 93.81 218 ILE A CA 1
ATOM 1696 C C . ILE A 1 218 ? -12.273 8.966 -12.137 1.00 93.81 218 ILE A C 1
ATOM 1698 O O . ILE A 1 218 ? -11.235 8.760 -12.758 1.00 93.81 218 ILE A O 1
ATOM 1702 N N . VAL A 1 219 ? -12.961 10.106 -12.257 1.00 95.69 219 VAL A N 1
ATOM 1703 C CA . VAL A 1 219 ? -12.587 11.167 -13.207 1.00 95.69 219 VAL A CA 1
ATOM 1704 C C . VAL A 1 219 ? -11.171 11.670 -12.929 1.00 95.69 219 VAL A C 1
ATOM 1706 O O . VAL A 1 219 ? -10.342 11.705 -13.838 1.00 95.69 219 VAL A O 1
ATOM 1709 N N . PHE A 1 220 ? -10.860 11.995 -11.672 1.00 93.88 220 PHE A N 1
ATOM 1710 C CA . PHE A 1 220 ? -9.535 12.465 -11.278 1.00 93.88 220 PHE A CA 1
ATOM 1711 C C . PHE A 1 220 ? -8.449 11.429 -11.578 1.00 93.88 220 PHE A C 1
ATOM 1713 O O . PHE A 1 220 ? -7.436 11.756 -12.192 1.00 93.88 220 PHE A O 1
ATOM 1720 N N . SER A 1 221 ? -8.657 10.173 -11.177 1.00 94.75 221 SER A N 1
ATOM 1721 C CA . SER A 1 221 ? -7.646 9.128 -11.344 1.00 94.75 221 SER A CA 1
ATOM 1722 C C . SER A 1 221 ? -7.407 8.758 -12.812 1.00 94.75 221 SER A C 1
ATOM 1724 O O . SER A 1 221 ? -6.261 8.517 -13.195 1.00 94.75 221 SER A O 1
ATOM 1726 N N . VAL A 1 222 ? -8.440 8.788 -13.662 1.00 96.88 222 VAL A N 1
ATOM 1727 C CA . VAL A 1 222 ? -8.305 8.605 -15.117 1.00 96.88 222 VAL A CA 1
ATOM 1728 C C . VAL A 1 222 ? -7.530 9.763 -15.746 1.00 96.88 222 VAL A C 1
ATOM 1730 O O . VAL A 1 222 ? -6.564 9.518 -16.468 1.00 96.88 222 VAL A O 1
ATOM 1733 N N . LEU A 1 223 ? -7.883 11.017 -15.438 1.00 97.38 223 LEU A N 1
ATOM 1734 C CA . LEU A 1 223 ? -7.175 12.193 -15.963 1.00 97.38 223 LEU A CA 1
ATOM 1735 C C . LEU A 1 223 ? -5.706 12.224 -15.523 1.00 97.38 223 LEU A C 1
ATOM 1737 O O . LEU A 1 223 ? -4.816 12.481 -16.339 1.00 97.38 223 LEU A O 1
ATOM 1741 N N . LEU A 1 224 ? -5.441 11.903 -14.255 1.00 95.19 224 LEU A N 1
ATOM 1742 C CA . LEU A 1 224 ? -4.088 11.755 -13.725 1.00 95.19 224 LEU A CA 1
ATOM 1743 C C . LEU A 1 224 ? -3.312 10.676 -14.490 1.00 95.19 224 LEU A C 1
ATOM 1745 O O . LEU A 1 224 ? -2.174 10.904 -14.893 1.00 95.19 224 LEU A O 1
ATOM 1749 N N . THR A 1 225 ? -3.935 9.524 -14.738 1.00 97.00 225 THR A N 1
ATOM 1750 C CA . THR A 1 225 ? -3.310 8.407 -15.461 1.00 97.00 225 THR A CA 1
ATOM 1751 C C . THR A 1 225 ? -2.972 8.776 -16.902 1.00 97.00 225 THR A C 1
ATOM 1753 O O . THR A 1 225 ? -1.849 8.537 -17.336 1.00 97.00 225 THR A O 1
ATOM 1756 N N . ILE A 1 226 ? -3.896 9.411 -17.630 1.00 98.12 226 ILE A N 1
ATOM 1757 C CA . ILE A 1 226 ? -3.661 9.878 -19.006 1.00 98.12 226 ILE A CA 1
ATOM 1758 C C . ILE A 1 226 ? -2.496 10.873 -19.036 1.00 98.12 226 ILE A C 1
ATOM 1760 O O . ILE A 1 226 ? -1.585 10.735 -19.853 1.00 98.12 226 ILE A O 1
ATOM 1764 N N . THR A 1 227 ? -2.486 11.829 -18.104 1.00 97.31 227 THR A N 1
ATOM 1765 C CA . THR A 1 227 ? -1.416 12.827 -17.977 1.00 97.31 227 THR A CA 1
ATOM 1766 C C . THR A 1 227 ? -0.067 12.150 -17.730 1.00 97.31 227 THR A C 1
ATOM 1768 O O . THR A 1 227 ? 0.905 12.428 -18.431 1.00 97.31 227 THR A O 1
ATOM 1771 N N . LEU A 1 228 ? -0.003 11.213 -16.780 1.00 96.31 228 LEU A N 1
ATOM 1772 C CA . LEU A 1 228 ? 1.221 10.477 -16.466 1.00 96.31 228 LEU A CA 1
ATOM 1773 C C . LEU A 1 228 ? 1.705 9.634 -17.644 1.00 96.31 228 LEU A C 1
ATOM 1775 O O . LEU A 1 228 ? 2.896 9.646 -17.933 1.00 96.31 228 LEU A O 1
ATOM 1779 N N . ILE A 1 229 ? 0.811 8.935 -18.348 1.00 97.56 229 ILE A N 1
ATOM 1780 C CA . ILE A 1 229 ? 1.170 8.136 -19.526 1.00 97.56 229 ILE A CA 1
ATOM 1781 C C . ILE A 1 229 ? 1.747 9.036 -20.624 1.00 97.56 229 ILE A C 1
ATOM 1783 O O . ILE A 1 229 ? 2.813 8.735 -21.171 1.00 97.56 229 ILE A O 1
ATOM 1787 N N . TYR A 1 230 ? 1.090 10.159 -20.919 1.00 98.06 230 TYR A N 1
ATOM 1788 C CA . TYR A 1 230 ? 1.535 11.091 -21.952 1.00 98.06 230 TYR A CA 1
ATOM 1789 C C . TYR A 1 230 ? 2.916 11.676 -21.621 1.00 98.06 230 TYR A C 1
ATOM 1791 O O . TYR A 1 230 ? 3.853 11.553 -22.415 1.00 98.06 230 TYR A O 1
ATOM 1799 N N . PHE A 1 231 ? 3.083 12.206 -20.405 1.00 97.88 231 PHE A N 1
ATOM 1800 C CA . PHE A 1 231 ? 4.315 12.858 -19.953 1.00 97.88 231 PHE A CA 1
ATOM 1801 C C . PHE A 1 231 ? 5.370 11.903 -19.367 1.00 97.88 231 PHE A C 1
ATOM 1803 O O . PHE A 1 231 ? 6.404 12.369 -18.885 1.00 97.88 231 PHE A O 1
ATOM 1810 N N . MET A 1 232 ? 5.182 10.579 -19.430 1.00 97.38 232 MET A N 1
ATOM 1811 C CA . MET A 1 232 ? 6.090 9.615 -18.787 1.00 97.38 232 MET A CA 1
ATOM 1812 C C . MET A 1 232 ? 7.574 9.794 -19.165 1.00 97.38 232 MET A C 1
ATOM 1814 O O . MET A 1 232 ? 8.407 9.798 -18.260 1.00 97.38 232 MET A O 1
ATOM 1818 N N . PRO A 1 233 ? 7.960 10.021 -20.441 1.00 97.75 233 PRO A N 1
ATOM 1819 C CA . PRO A 1 233 ? 9.365 10.246 -20.795 1.00 97.75 233 PRO A CA 1
ATOM 1820 C C . PRO A 1 233 ? 9.977 11.469 -20.103 1.00 97.75 233 PRO A C 1
ATOM 1822 O O . PRO A 1 233 ? 11.152 11.456 -19.735 1.00 97.75 233 PRO A O 1
ATOM 1825 N N . PHE A 1 234 ? 9.182 12.523 -19.908 1.00 97.75 234 PHE A N 1
ATOM 1826 C CA . PHE A 1 234 ? 9.596 13.732 -19.200 1.00 97.75 234 PHE A CA 1
ATOM 1827 C C . PHE A 1 234 ? 9.741 13.472 -17.698 1.00 97.75 234 PHE A C 1
ATOM 1829 O O . PHE A 1 234 ? 10.770 13.819 -17.121 1.00 97.75 234 PHE A O 1
ATOM 1836 N N . VAL A 1 235 ? 8.768 12.782 -17.090 1.00 96.00 235 VAL A N 1
ATOM 1837 C CA . VAL A 1 235 ? 8.828 12.362 -15.680 1.00 96.00 235 VAL A CA 1
ATOM 1838 C C . VAL A 1 235 ? 10.077 11.519 -15.423 1.00 96.00 235 VAL A C 1
ATOM 1840 O O . VAL A 1 235 ? 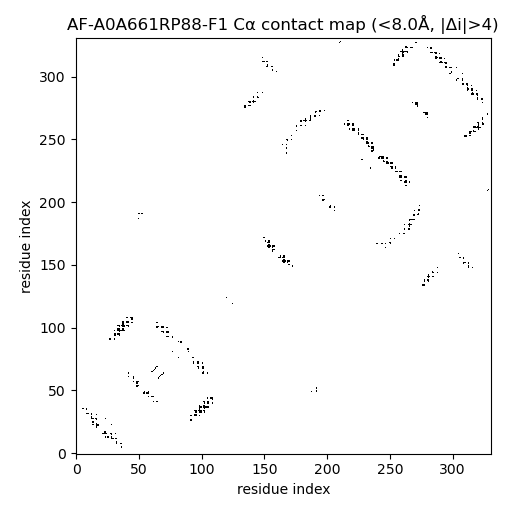10.845 11.817 -14.512 1.00 96.00 235 VAL A O 1
ATOM 1843 N N . VAL A 1 236 ? 10.338 10.517 -16.267 1.00 97.00 236 VAL A N 1
ATOM 1844 C CA . VAL A 1 236 ? 11.527 9.659 -16.167 1.00 97.00 236 VAL A CA 1
ATOM 1845 C C . VAL A 1 236 ? 12.812 10.464 -16.333 1.00 97.00 236 VAL A C 1
ATOM 1847 O O . VAL A 1 236 ? 13.747 10.280 -15.557 1.00 97.00 236 VAL A O 1
ATOM 1850 N N . ARG A 1 237 ? 12.866 11.385 -17.300 1.00 97.00 237 ARG A N 1
ATOM 1851 C CA . ARG A 1 237 ? 14.045 12.230 -17.523 1.00 97.00 237 ARG A CA 1
ATOM 1852 C C . ARG A 1 237 ? 14.371 13.093 -16.308 1.00 97.00 237 ARG A C 1
ATOM 1854 O O . ARG A 1 237 ? 15.539 13.166 -15.943 1.00 97.00 237 ARG A O 1
ATOM 1861 N N . ILE A 1 238 ? 13.372 13.747 -15.716 1.00 96.31 238 ILE A N 1
ATOM 1862 C CA . ILE A 1 238 ? 13.571 14.615 -14.547 1.00 96.31 238 ILE A CA 1
ATOM 1863 C C . ILE A 1 238 ? 13.935 13.794 -13.317 1.00 96.31 238 ILE A C 1
ATOM 1865 O O . ILE A 1 238 ? 14.798 14.194 -12.543 1.00 96.31 238 ILE A O 1
ATOM 1869 N N . TRP A 1 239 ? 13.271 12.658 -13.128 1.00 94.19 239 TRP A N 1
ATOM 1870 C CA . TRP A 1 239 ? 13.371 11.917 -11.882 1.00 94.19 239 TRP A CA 1
ATOM 1871 C C . TRP A 1 239 ? 14.532 10.924 -11.852 1.00 94.19 239 TRP A C 1
ATOM 1873 O O . TRP A 1 239 ? 15.280 10.879 -10.879 1.00 94.19 239 TRP A O 1
ATOM 1883 N N . LEU A 1 240 ? 14.681 10.123 -12.907 1.00 94.06 240 LEU A N 1
ATOM 1884 C CA . LEU A 1 240 ? 15.696 9.069 -12.997 1.00 94.06 240 LEU A CA 1
ATOM 1885 C C . LEU A 1 240 ? 16.901 9.498 -13.843 1.00 94.06 240 LEU A C 1
ATOM 1887 O O . LEU A 1 240 ? 17.989 8.946 -13.691 1.00 94.06 240 LEU A O 1
ATOM 1891 N N . GLY A 1 241 ? 16.723 10.485 -14.721 1.00 95.88 241 GLY A N 1
ATOM 1892 C CA . GLY A 1 241 ? 17.747 10.973 -15.640 1.00 95.88 241 GLY A CA 1
ATOM 1893 C C . GLY A 1 241 ? 17.543 10.489 -17.077 1.00 95.88 241 GLY A C 1
ATOM 1894 O O . GLY A 1 241 ? 16.818 9.532 -17.357 1.00 95.88 241 GLY A O 1
ATOM 1895 N N . ALA A 1 242 ? 18.224 11.147 -18.019 1.00 96.44 242 ALA A N 1
ATOM 1896 C CA . ALA A 1 242 ? 18.057 10.907 -19.456 1.00 96.44 242 ALA A CA 1
ATOM 1897 C C . ALA A 1 242 ? 18.358 9.457 -19.891 1.00 96.44 242 ALA A C 1
ATOM 1899 O O . ALA A 1 242 ? 17.695 8.952 -20.794 1.00 96.44 242 ALA A O 1
ATOM 1900 N N . LYS A 1 243 ? 19.294 8.764 -19.218 1.00 96.62 243 LYS A N 1
ATOM 1901 C CA . LYS A 1 243 ? 19.650 7.359 -19.505 1.00 96.62 243 LYS A CA 1
ATOM 1902 C C . LYS A 1 243 ? 18.443 6.413 -19.411 1.00 96.62 243 LYS A C 1
ATOM 1904 O O . LYS A 1 243 ? 18.401 5.423 -20.131 1.00 96.62 243 LYS A O 1
ATOM 1909 N N . TYR A 1 244 ? 17.467 6.703 -18.547 1.00 96.62 244 TYR A N 1
ATOM 1910 C CA . TYR A 1 244 ? 16.344 5.797 -18.283 1.00 96.62 244 TYR A CA 1
ATOM 1911 C C . TYR A 1 244 ? 15.106 6.073 -19.139 1.00 96.62 244 TYR A C 1
ATOM 1913 O O . TYR A 1 244 ? 14.146 5.311 -19.067 1.00 96.62 244 TYR A O 1
ATOM 1921 N N . VAL A 1 245 ? 15.120 7.116 -19.976 1.00 96.94 245 VAL A N 1
ATOM 1922 C CA . VAL A 1 245 ? 14.004 7.466 -20.873 1.00 96.94 245 VAL A CA 1
ATOM 1923 C C . VAL A 1 245 ? 13.528 6.295 -21.753 1.00 96.94 245 VAL A C 1
ATOM 1925 O O . VAL A 1 245 ? 12.313 6.170 -21.905 1.00 96.94 245 VAL A O 1
ATOM 1928 N N . PRO A 1 246 ? 14.393 5.391 -22.267 1.00 96.25 246 PRO A N 1
ATOM 1929 C CA . PRO A 1 246 ? 13.940 4.209 -23.011 1.00 96.25 246 PRO A CA 1
ATOM 1930 C C . PRO A 1 246 ? 13.005 3.278 -22.222 1.00 96.25 246 PRO A C 1
ATOM 1932 O O . PRO A 1 246 ? 12.226 2.541 -22.814 1.00 96.25 246 PRO A O 1
ATOM 1935 N N . TYR A 1 247 ? 13.034 3.323 -20.887 1.00 95.56 247 TYR A N 1
ATOM 1936 C CA . TYR A 1 247 ? 12.150 2.534 -20.028 1.00 95.56 247 TYR A CA 1
ATOM 1937 C C . TYR A 1 247 ? 10.802 3.222 -19.741 1.00 95.56 247 TYR A C 1
ATOM 1939 O O . TYR A 1 247 ? 9.999 2.706 -18.964 1.00 95.56 247 TYR A O 1
ATOM 1947 N N . ALA A 1 248 ? 10.518 4.378 -20.352 1.00 96.69 248 ALA A N 1
ATOM 1948 C CA . ALA A 1 248 ? 9.260 5.094 -20.145 1.00 96.69 248 ALA A CA 1
ATOM 1949 C C . ALA A 1 248 ? 8.034 4.264 -20.558 1.00 96.69 248 ALA A C 1
ATOM 1951 O O . ALA A 1 248 ? 7.007 4.335 -19.886 1.00 96.69 248 ALA A O 1
ATOM 1952 N N . ASP A 1 249 ? 8.134 3.438 -21.601 1.00 96.38 249 ASP A N 1
ATOM 1953 C CA . ASP A 1 249 ? 7.006 2.620 -22.066 1.00 96.38 249 ASP A CA 1
ATOM 1954 C C . ASP A 1 249 ? 6.623 1.520 -21.070 1.00 96.38 249 ASP A C 1
ATOM 1956 O O . ASP A 1 249 ? 5.439 1.274 -20.844 1.00 96.38 249 ASP A O 1
ATOM 1960 N N . ILE A 1 250 ? 7.605 0.944 -20.372 1.00 95.62 250 ILE A N 1
ATOM 1961 C CA . ILE A 1 250 ? 7.373 0.005 -19.264 1.00 95.62 250 ILE A CA 1
ATOM 1962 C C . ILE A 1 250 ? 6.530 0.677 -18.176 1.00 95.62 250 ILE A C 1
ATOM 1964 O O . ILE A 1 250 ? 5.553 0.104 -17.691 1.00 95.62 250 ILE A O 1
ATOM 1968 N N . LEU A 1 251 ? 6.874 1.917 -17.815 1.00 96.56 251 LEU A N 1
ATOM 1969 C CA . LEU A 1 251 ? 6.122 2.672 -16.818 1.00 96.56 251 LEU A CA 1
ATOM 1970 C C . LEU A 1 251 ? 4.745 3.105 -17.324 1.00 96.56 251 LEU A C 1
ATOM 1972 O O . LEU A 1 251 ? 3.798 3.094 -16.546 1.00 96.56 251 LEU A O 1
ATOM 1976 N N . ARG A 1 252 ? 4.592 3.435 -18.612 1.00 97.44 252 ARG A N 1
ATOM 1977 C CA . ARG A 1 252 ? 3.276 3.719 -19.211 1.00 97.44 252 ARG A CA 1
ATOM 1978 C C . ARG A 1 252 ? 2.337 2.527 -19.071 1.00 97.44 252 ARG A C 1
ATOM 1980 O O . ARG A 1 252 ? 1.208 2.709 -18.628 1.00 97.44 252 ARG A O 1
ATOM 1987 N N . ILE A 1 253 ? 2.819 1.322 -19.384 1.00 96.88 253 ILE A N 1
ATOM 1988 C CA . ILE A 1 253 ? 2.044 0.083 -19.235 1.00 96.88 253 ILE A CA 1
ATOM 1989 C C . ILE A 1 253 ? 1.684 -0.135 -17.764 1.00 96.88 253 ILE A C 1
ATOM 1991 O O . ILE A 1 253 ? 0.533 -0.433 -17.455 1.00 96.88 253 ILE A O 1
ATOM 1995 N N . LEU A 1 254 ? 2.634 0.065 -16.849 1.00 95.94 254 LEU A N 1
ATOM 1996 C CA . LEU A 1 254 ? 2.389 -0.032 -15.410 1.00 95.94 254 LEU A CA 1
ATOM 1997 C C . LEU A 1 254 ? 1.289 0.941 -14.939 1.00 95.94 254 LEU A C 1
ATOM 1999 O O . LEU A 1 254 ? 0.435 0.564 -14.144 1.00 95.94 254 LEU A O 1
ATOM 2003 N N . MET A 1 255 ? 1.265 2.179 -15.448 1.00 96.19 255 MET A N 1
ATOM 2004 C CA . MET A 1 255 ? 0.282 3.191 -15.034 1.00 96.19 255 MET A CA 1
ATOM 2005 C C . MET A 1 255 ? -1.156 2.878 -15.465 1.00 96.19 255 MET A C 1
ATOM 2007 O O . MET A 1 255 ? -2.077 3.463 -14.905 1.00 96.19 255 MET A O 1
ATOM 2011 N N . VAL A 1 256 ? -1.395 1.954 -16.401 1.00 97.00 256 VAL A N 1
ATOM 2012 C CA . VAL A 1 256 ? -2.758 1.636 -16.875 1.00 97.00 256 VAL A CA 1
ATOM 2013 C C . VAL A 1 256 ? -3.677 1.182 -15.733 1.00 97.00 256 VAL A C 1
ATOM 2015 O O . VAL A 1 256 ? -4.877 1.452 -15.754 1.00 97.00 256 VAL A O 1
ATOM 2018 N N . SER A 1 257 ? -3.132 0.526 -14.708 1.00 96.44 257 SER A N 1
ATOM 2019 C CA . SER A 1 257 ? -3.911 0.082 -13.548 1.00 96.44 257 SER A CA 1
ATOM 2020 C C . SER A 1 257 ? -4.076 1.130 -12.443 1.00 96.44 257 SER A C 1
ATOM 2022 O O . SER A 1 257 ? -4.811 0.889 -11.479 1.00 96.44 257 SER A O 1
ATOM 2024 N N . LEU A 1 258 ? -3.450 2.304 -12.584 1.00 95.88 258 LEU A N 1
ATOM 2025 C CA . LEU A 1 258 ? -3.483 3.368 -11.584 1.00 95.88 258 LEU A CA 1
ATOM 2026 C C . LEU A 1 258 ? -4.909 3.813 -11.215 1.00 95.88 258 LEU A C 1
ATOM 2028 O O . LEU A 1 258 ? -5.146 3.949 -10.017 1.00 95.88 258 LEU A O 1
ATOM 2032 N N . PRO A 1 259 ? -5.887 3.970 -12.136 1.00 96.50 259 PRO A N 1
ATOM 2033 C CA . PRO A 1 259 ? -7.247 4.364 -11.762 1.00 96.50 259 PRO A CA 1
ATOM 2034 C C . PRO A 1 259 ? -7.919 3.365 -10.819 1.00 96.50 259 PRO A C 1
ATOM 2036 O O . PRO A 1 259 ? -8.522 3.747 -9.818 1.00 96.50 259 PRO A O 1
ATOM 2039 N N . PHE A 1 260 ? -7.764 2.071 -11.100 1.00 96.75 260 PHE A N 1
ATOM 2040 C CA . PHE A 1 260 ? -8.366 0.994 -10.315 1.00 96.75 260 PHE A CA 1
ATOM 2041 C C . PHE A 1 260 ? -7.738 0.884 -8.932 1.00 96.75 260 PHE A C 1
ATOM 2043 O O . PHE A 1 260 ? -8.436 0.762 -7.924 1.00 96.75 260 PHE A O 1
ATOM 2050 N N . TYR A 1 261 ? -6.412 0.975 -8.886 1.00 94.94 261 TYR A N 1
ATOM 2051 C CA . TYR A 1 261 ? -5.672 1.003 -7.640 1.00 94.94 261 TYR A CA 1
ATOM 2052 C C . TYR A 1 261 ? -6.018 2.247 -6.807 1.00 94.94 261 TYR A C 1
ATOM 2054 O O . TYR A 1 261 ? -6.306 2.123 -5.620 1.00 94.94 261 TYR A O 1
ATOM 2062 N N . PHE A 1 262 ? -6.064 3.432 -7.423 1.00 93.81 262 PHE A N 1
ATOM 2063 C CA . PHE A 1 262 ? -6.417 4.684 -6.751 1.00 93.81 262 PHE A CA 1
ATOM 2064 C C . PHE A 1 262 ? -7.829 4.601 -6.161 1.00 93.81 262 PHE A C 1
ATOM 2066 O O . PHE A 1 262 ? -8.043 4.963 -5.004 1.00 93.81 262 PHE A O 1
ATOM 2073 N N . TYR A 1 263 ? -8.775 4.054 -6.926 1.00 93.81 263 TYR A N 1
ATOM 2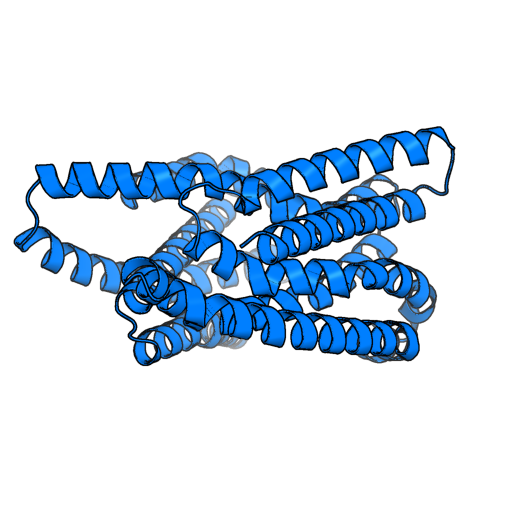074 C CA . TYR A 1 263 ? -10.145 3.826 -6.483 1.00 93.81 263 TYR A CA 1
ATOM 2075 C C . TYR A 1 263 ? -10.214 2.895 -5.265 1.00 93.81 263 TYR A C 1
ATOM 2077 O O . TYR A 1 263 ? -10.793 3.262 -4.240 1.00 93.81 263 TYR A O 1
ATOM 2085 N N . TYR A 1 264 ? -9.569 1.724 -5.334 1.00 93.50 264 TYR A N 1
ATOM 2086 C CA . TYR A 1 264 ? -9.455 0.814 -4.190 1.00 93.50 264 TYR A CA 1
ATOM 2087 C C . TYR A 1 264 ? -8.852 1.518 -2.972 1.00 93.50 264 TYR A C 1
ATOM 2089 O O . TYR A 1 264 ? -9.417 1.458 -1.878 1.00 93.50 264 TYR A O 1
ATOM 2097 N N . SER A 1 265 ? -7.731 2.219 -3.152 1.00 91.44 265 SER A N 1
ATOM 2098 C CA . SER A 1 265 ? -7.032 2.875 -2.054 1.00 91.44 265 SER A CA 1
ATOM 2099 C C . SER A 1 265 ? -7.916 3.916 -1.373 1.00 91.44 265 SER A C 1
ATOM 2101 O O . SER A 1 265 ? -7.992 3.917 -0.145 1.00 91.44 265 SER A O 1
ATOM 2103 N N . VAL A 1 266 ? -8.637 4.764 -2.109 1.00 90.25 266 VAL A N 1
ATOM 2104 C CA . VAL A 1 266 ? -9.534 5.767 -1.502 1.00 90.25 266 VAL A CA 1
ATOM 2105 C C . VAL A 1 266 ? -10.676 5.106 -0.726 1.00 90.25 266 VAL A C 1
ATOM 2107 O O . VAL A 1 266 ? -10.962 5.495 0.408 1.00 90.25 266 VAL A O 1
ATOM 2110 N N . PHE A 1 267 ? -11.309 4.079 -1.294 1.00 90.75 267 PHE A N 1
ATOM 2111 C CA . PHE A 1 267 ? -12.526 3.512 -0.718 1.00 90.75 267 PHE A CA 1
ATOM 2112 C C . PHE A 1 267 ? -12.317 2.371 0.276 1.00 90.75 267 PHE A C 1
ATOM 2114 O O . PHE A 1 267 ? -13.257 2.050 1.005 1.00 90.75 267 PHE A O 1
ATOM 2121 N N . ARG A 1 268 ? -11.118 1.783 0.390 1.00 88.50 268 ARG A N 1
ATOM 2122 C CA . ARG A 1 268 ? -10.877 0.673 1.333 1.00 88.50 268 ARG A CA 1
ATOM 2123 C C . ARG A 1 268 ? -11.316 1.023 2.757 1.00 88.50 268 ARG A C 1
ATOM 2125 O O . ARG A 1 268 ? -12.003 0.237 3.397 1.00 88.50 268 ARG A O 1
ATOM 2132 N N . SER A 1 269 ? -11.013 2.239 3.220 1.00 84.19 269 SER A N 1
ATOM 2133 C CA . SER A 1 269 ? -11.383 2.692 4.563 1.00 84.19 269 SER A CA 1
ATOM 2134 C C . SER A 1 269 ? -12.887 2.913 4.721 1.00 84.19 269 SER A C 1
ATOM 2136 O O . SER A 1 269 ? -13.404 2.727 5.812 1.00 84.19 269 SER A O 1
ATOM 2138 N N . VAL A 1 270 ? -13.607 3.260 3.652 1.00 86.38 270 VAL A N 1
ATOM 2139 C CA . VAL A 1 270 ? -15.076 3.344 3.686 1.00 86.38 270 VAL A CA 1
ATOM 2140 C C . VAL A 1 270 ? -15.664 1.946 3.853 1.00 86.38 270 VAL A C 1
ATOM 2142 O O . VAL A 1 270 ? -16.472 1.730 4.747 1.00 86.38 270 VAL A O 1
ATOM 2145 N N . ILE A 1 271 ? -15.197 0.978 3.058 1.00 88.44 271 ILE A N 1
ATOM 2146 C CA . ILE A 1 271 ? -15.646 -0.420 3.131 1.00 88.44 271 ILE A CA 1
ATOM 2147 C C . ILE A 1 271 ? -15.369 -1.013 4.518 1.00 88.44 271 ILE A C 1
ATOM 2149 O O . ILE A 1 271 ? -16.255 -1.613 5.120 1.00 88.44 271 ILE A O 1
ATOM 2153 N N . ASP A 1 272 ? -14.166 -0.803 5.058 1.00 83.81 272 ASP A N 1
ATOM 2154 C CA . ASP A 1 272 ? -13.808 -1.295 6.392 1.00 83.81 272 ASP A CA 1
ATOM 2155 C C . ASP A 1 272 ? -14.617 -0.637 7.521 1.00 83.81 272 ASP A C 1
ATOM 2157 O O . ASP A 1 272 ? -14.787 -1.248 8.578 1.00 83.81 272 ASP A O 1
ATOM 2161 N N . GLY A 1 273 ? -15.117 0.583 7.302 1.00 78.56 273 GLY A N 1
ATOM 2162 C CA . GLY A 1 273 ? -15.992 1.289 8.237 1.00 78.56 273 GLY A CA 1
ATOM 2163 C C . GLY A 1 273 ? -17.459 0.871 8.170 1.00 78.56 273 GLY A C 1
ATOM 2164 O O . GLY A 1 273 ? -18.157 1.025 9.171 1.00 78.56 273 GLY A O 1
ATOM 2165 N N . LEU A 1 274 ? -17.908 0.359 7.018 1.00 82.31 274 LEU A N 1
ATOM 2166 C CA . LEU A 1 274 ? -19.274 -0.119 6.784 1.00 82.31 274 LEU A CA 1
ATOM 2167 C C . LEU A 1 274 ? -19.467 -1.566 7.245 1.00 82.31 274 LEU A C 1
ATOM 2169 O O . LEU A 1 274 ? -20.520 -1.917 7.767 1.00 82.31 274 LEU A O 1
ATOM 2173 N N . GLU A 1 275 ? -18.451 -2.408 7.056 1.00 82.31 275 GLU A N 1
ATOM 2174 C CA . GLU A 1 275 ? -18.568 -3.851 7.241 1.00 82.31 275 GLU A CA 1
ATOM 2175 C C . GLU A 1 275 ? -17.693 -4.378 8.375 1.00 82.31 275 GLU A C 1
ATOM 2177 O O . GLU A 1 275 ? -16.477 -4.177 8.429 1.00 82.31 275 GLU A O 1
ATOM 2182 N N . PHE A 1 276 ? -18.284 -5.202 9.243 1.00 79.38 276 PHE A N 1
ATOM 2183 C CA . PHE A 1 276 ? -17.494 -5.981 10.197 1.00 79.38 276 PHE A CA 1
ATOM 2184 C C . PHE A 1 276 ? -16.637 -7.037 9.475 1.00 79.38 276 PHE A C 1
ATOM 2186 O O . PHE A 1 276 ? -15.516 -7.343 9.896 1.00 79.38 276 PHE A O 1
ATOM 2193 N N . ARG A 1 277 ? -17.143 -7.570 8.354 1.00 85.81 277 ARG A N 1
ATOM 2194 C CA . ARG A 1 277 ? -16.454 -8.556 7.513 1.00 85.81 277 ARG A CA 1
ATOM 2195 C C . ARG A 1 277 ? -15.260 -7.913 6.806 1.00 85.81 277 ARG A C 1
ATOM 2197 O O . ARG A 1 277 ? -15.340 -6.789 6.328 1.00 85.81 277 ARG A O 1
ATOM 2204 N N . ALA A 1 278 ? -14.158 -8.648 6.681 1.00 88.88 278 ALA A N 1
ATOM 2205 C CA . ALA A 1 278 ? -12.951 -8.166 6.010 1.00 88.88 278 ALA A CA 1
ATOM 2206 C C . ALA A 1 278 ? -13.057 -8.286 4.476 1.00 88.88 278 ALA A C 1
ATOM 2208 O O . ALA A 1 278 ? -12.333 -9.056 3.841 1.00 88.88 278 ALA A O 1
ATOM 2209 N N . VAL A 1 279 ? -13.994 -7.538 3.884 1.00 91.56 279 VAL A N 1
ATOM 2210 C CA . VAL A 1 279 ? -14.286 -7.552 2.439 1.00 91.56 279 VAL A CA 1
ATOM 2211 C C . VAL A 1 279 ? -13.042 -7.201 1.622 1.00 91.56 279 VAL A C 1
ATOM 2213 O O . VAL A 1 279 ? -12.713 -7.913 0.676 1.00 91.56 279 VAL A O 1
ATOM 2216 N N . ASN A 1 280 ? -12.289 -6.176 2.033 1.00 91.38 280 ASN A N 1
ATOM 2217 C CA . ASN A 1 280 ? -11.045 -5.794 1.361 1.00 91.38 280 ASN A CA 1
ATOM 2218 C C . ASN A 1 280 ? -9.997 -6.915 1.382 1.00 91.38 280 ASN A C 1
ATOM 2220 O O . ASN A 1 280 ? -9.335 -7.137 0.372 1.00 91.38 280 ASN A O 1
ATOM 2224 N N . SER A 1 281 ? -9.876 -7.666 2.485 1.00 91.38 281 SER A N 1
ATOM 2225 C CA . SER A 1 281 ? -8.974 -8.826 2.547 1.00 91.38 281 SER A CA 1
ATOM 2226 C C . SER A 1 281 ? -9.347 -9.896 1.547 1.00 91.38 281 SER A C 1
ATOM 2228 O O . SER A 1 281 ? -8.468 -10.450 0.893 1.00 91.38 281 SER A O 1
ATOM 2230 N N . LYS A 1 282 ? -10.645 -10.178 1.420 1.00 92.00 282 LYS A N 1
ATOM 2231 C CA . LYS A 1 282 ? -11.139 -11.145 0.446 1.00 92.00 282 LYS A CA 1
ATOM 2232 C C . LYS A 1 282 ? -10.847 -10.670 -0.977 1.00 92.00 282 LYS A C 1
ATOM 2234 O O . LYS A 1 282 ? -10.247 -11.417 -1.740 1.00 92.00 282 LYS A O 1
ATOM 2239 N N . ASN A 1 283 ? -11.191 -9.426 -1.307 1.00 93.38 283 ASN A N 1
ATOM 2240 C CA . ASN A 1 283 ? -10.965 -8.866 -2.642 1.00 93.38 283 ASN A CA 1
ATOM 2241 C C . ASN A 1 283 ? -9.475 -8.857 -3.020 1.00 93.38 283 ASN A C 1
ATOM 2243 O O . ASN A 1 283 ? -9.126 -9.127 -4.166 1.00 93.38 283 ASN A O 1
ATOM 2247 N N . LEU A 1 284 ? -8.593 -8.579 -2.058 1.00 93.12 284 LEU A N 1
ATOM 2248 C CA . LEU A 1 284 ? -7.149 -8.589 -2.275 1.00 93.12 284 LEU A CA 1
ATOM 2249 C C . LEU A 1 284 ? -6.573 -10.007 -2.390 1.00 93.12 284 LEU A C 1
ATOM 2251 O O . LEU A 1 284 ? -5.654 -10.238 -3.168 1.00 93.12 284 LEU A O 1
ATOM 2255 N N . LEU A 1 285 ? -7.111 -10.978 -1.651 1.00 93.38 285 LEU A N 1
ATOM 2256 C CA . LEU A 1 285 ? -6.754 -12.381 -1.853 1.00 93.38 285 LEU A CA 1
ATOM 2257 C C . LEU A 1 285 ? -7.163 -12.845 -3.256 1.00 93.38 285 LEU A C 1
ATOM 2259 O O . LEU A 1 285 ? -6.360 -13.455 -3.956 1.00 93.38 285 LEU A O 1
ATOM 2263 N N . GLU A 1 286 ? -8.381 -12.512 -3.686 1.00 93.50 286 GLU A N 1
ATOM 2264 C CA . GLU A 1 286 ? -8.854 -12.807 -5.040 1.00 93.50 286 GLU A CA 1
ATOM 2265 C C . GLU A 1 286 ? -7.975 -12.139 -6.106 1.00 93.50 286 GLU A C 1
ATOM 2267 O O . GLU A 1 286 ? -7.650 -12.782 -7.102 1.00 93.50 286 GLU A O 1
ATOM 2272 N N . SER A 1 287 ? -7.527 -10.895 -5.897 1.00 94.75 287 SER A N 1
ATOM 2273 C CA . SER A 1 287 ? -6.641 -10.229 -6.858 1.00 94.75 287 SER A CA 1
ATOM 2274 C C . SER A 1 287 ? -5.247 -10.854 -6.926 1.00 94.75 287 SER A C 1
ATOM 2276 O O . SER A 1 287 ? -4.688 -10.943 -8.016 1.00 94.75 287 SER A O 1
ATOM 2278 N N . VAL A 1 288 ? -4.696 -11.341 -5.808 1.00 93.56 288 VAL A N 1
ATOM 2279 C CA . VAL A 1 288 ? -3.440 -12.114 -5.802 1.00 93.56 288 VAL A CA 1
ATOM 2280 C C . VAL A 1 288 ? -3.609 -13.426 -6.563 1.00 93.56 288 VAL A C 1
ATOM 2282 O O . VAL A 1 288 ? -2.760 -13.767 -7.384 1.00 93.56 288 VAL A O 1
ATOM 2285 N N . VAL A 1 289 ? -4.704 -14.153 -6.329 1.00 93.50 289 VAL A N 1
ATOM 2286 C CA . VAL A 1 289 ? -5.005 -15.384 -7.076 1.00 93.50 289 VAL A CA 1
ATOM 2287 C C . VAL A 1 289 ? -5.115 -15.076 -8.569 1.00 93.50 289 VAL A C 1
ATOM 2289 O O . VAL A 1 289 ? -4.500 -15.761 -9.384 1.00 93.50 289 VAL A O 1
ATOM 2292 N N . PHE A 1 290 ? -5.820 -14.004 -8.931 1.00 92.94 290 PHE A N 1
ATOM 2293 C CA . PHE A 1 290 ? -5.959 -13.570 -10.317 1.00 92.94 290 PHE A CA 1
ATOM 2294 C C . PHE A 1 290 ? -4.614 -13.184 -10.948 1.00 92.94 290 PHE A C 1
ATOM 2296 O O . PHE A 1 290 ? -4.335 -13.592 -12.071 1.00 92.94 290 PHE A O 1
ATOM 2303 N N . MET A 1 291 ? -3.741 -12.487 -10.211 1.00 95.19 291 MET A N 1
ATOM 2304 C CA . MET A 1 291 ? -2.373 -12.162 -10.633 1.00 95.19 291 MET A CA 1
ATOM 2305 C C . MET A 1 291 ? -1.573 -13.421 -10.975 1.00 95.19 291 MET A C 1
ATOM 2307 O O . MET A 1 291 ? -0.965 -13.497 -12.040 1.00 95.19 291 MET A O 1
ATOM 2311 N N . VAL A 1 292 ? -1.585 -14.417 -10.082 1.00 94.06 292 VAL A N 1
ATOM 2312 C CA . VAL A 1 292 ? -0.832 -15.669 -10.250 1.00 94.06 292 VAL A CA 1
ATOM 2313 C C . VAL A 1 292 ? -1.370 -16.476 -11.429 1.00 94.06 292 VAL A C 1
ATOM 2315 O O . VAL A 1 292 ? -0.584 -16.964 -12.240 1.00 94.06 292 VAL A O 1
ATOM 2318 N N . LEU A 1 293 ? -2.694 -16.585 -11.564 1.00 93.94 293 LEU A N 1
ATOM 2319 C CA . LEU A 1 293 ? -3.321 -17.274 -12.693 1.00 93.94 293 LEU A CA 1
ATOM 2320 C C . LEU A 1 293 ? -3.012 -16.574 -14.018 1.00 93.94 293 LEU A C 1
ATOM 2322 O O . LEU A 1 293 ? -2.625 -17.235 -14.979 1.00 93.94 293 LEU A O 1
ATOM 2326 N N . PHE A 1 294 ? -3.118 -15.244 -14.062 1.00 94.25 294 PHE A N 1
ATOM 2327 C CA . PHE A 1 294 ? -2.785 -14.464 -15.250 1.00 94.25 294 PHE A CA 1
ATOM 2328 C C . PHE A 1 294 ? -1.316 -14.646 -15.635 1.00 94.25 294 PHE A C 1
ATOM 2330 O O . PHE A 1 294 ? -1.010 -14.907 -16.797 1.00 94.25 294 PHE A O 1
ATOM 2337 N N . PHE A 1 295 ? -0.409 -14.564 -14.657 1.00 94.31 295 PHE A N 1
ATOM 2338 C CA . PHE A 1 295 ? 1.015 -14.808 -14.862 1.00 94.31 295 PHE A CA 1
ATOM 2339 C C . PHE A 1 295 ? 1.265 -16.209 -15.438 1.00 94.31 295 PHE A C 1
ATOM 2341 O O . PHE A 1 295 ? 1.971 -16.338 -16.437 1.00 94.31 295 PHE A O 1
ATOM 2348 N N . ALA A 1 296 ? 0.657 -17.251 -14.861 1.00 93.56 296 ALA A N 1
ATOM 2349 C CA . ALA A 1 296 ? 0.828 -18.632 -15.309 1.00 93.56 296 ALA A CA 1
ATOM 2350 C C . ALA A 1 296 ? 0.310 -18.853 -16.741 1.00 93.56 296 ALA A C 1
ATOM 2352 O O . ALA A 1 296 ? 1.024 -19.412 -17.573 1.00 93.56 296 ALA A O 1
ATOM 2353 N N . VAL A 1 297 ? -0.899 -18.372 -17.049 1.00 93.88 297 VAL A N 1
ATOM 2354 C CA . VAL A 1 297 ? -1.512 -18.515 -18.379 1.00 93.88 297 VAL A CA 1
ATOM 2355 C C . VAL A 1 297 ? -0.724 -17.740 -19.432 1.00 93.88 297 VAL A C 1
ATOM 2357 O O . VAL A 1 297 ? -0.384 -18.293 -20.474 1.00 93.88 297 VAL A O 1
ATOM 2360 N N . ALA A 1 298 ? -0.381 -16.478 -19.173 1.00 91.69 298 ALA A N 1
ATOM 2361 C CA . ALA A 1 298 ? 0.345 -15.667 -20.146 1.00 91.69 298 ALA A CA 1
ATOM 2362 C C . ALA A 1 298 ? 1.785 -16.173 -20.371 1.00 91.69 298 ALA A C 1
ATOM 2364 O O . ALA A 1 298 ? 2.282 -16.122 -21.498 1.00 91.69 298 ALA A O 1
ATOM 2365 N N . SER A 1 299 ? 2.419 -16.742 -19.338 1.00 89.81 299 SER A N 1
ATOM 2366 C CA . SER A 1 299 ? 3.709 -17.434 -19.471 1.00 89.81 299 SER A CA 1
ATOM 2367 C C . SER A 1 299 ? 3.586 -18.709 -20.312 1.00 89.81 299 SER A C 1
ATOM 2369 O O . SER A 1 299 ? 4.422 -18.958 -21.177 1.00 89.81 299 SER A O 1
ATOM 2371 N N . PHE A 1 300 ? 2.520 -19.495 -20.119 1.00 93.00 300 PHE A N 1
ATOM 2372 C CA . PHE A 1 300 ? 2.244 -20.686 -20.932 1.00 93.00 300 PHE A CA 1
ATOM 2373 C C . PHE A 1 300 ? 2.052 -20.343 -22.419 1.00 93.00 300 PHE A C 1
ATOM 2375 O O . PHE A 1 300 ? 2.542 -21.058 -23.291 1.00 93.00 300 PHE A O 1
ATOM 2382 N N . LEU A 1 301 ? 1.421 -19.201 -22.710 1.00 93.56 301 LEU A N 1
ATOM 2383 C CA . LEU A 1 301 ? 1.245 -18.670 -24.066 1.00 93.56 301 LEU A CA 1
ATOM 2384 C C . LEU A 1 301 ? 2.520 -18.050 -24.670 1.00 93.56 301 LEU A C 1
ATOM 2386 O O . LEU A 1 301 ? 2.467 -17.529 -25.782 1.00 93.56 301 LEU A O 1
ATOM 2390 N N . ARG A 1 302 ? 3.664 -18.111 -23.972 1.00 90.94 302 ARG A N 1
ATOM 2391 C CA . ARG A 1 302 ? 4.969 -17.584 -24.417 1.00 90.94 302 ARG A CA 1
ATOM 2392 C C . ARG A 1 302 ? 4.954 -16.089 -24.751 1.00 90.94 302 ARG A C 1
ATOM 2394 O O . ARG A 1 302 ? 5.698 -15.627 -25.616 1.00 90.94 302 ARG A O 1
ATOM 2401 N N . VAL A 1 303 ? 4.119 -15.320 -24.054 1.00 90.62 303 VAL A N 1
ATOM 2402 C CA . VAL A 1 303 ? 4.187 -13.855 -24.088 1.00 90.62 303 VAL A CA 1
ATOM 2403 C C . VAL A 1 303 ? 5.514 -13.411 -23.458 1.00 90.62 303 VAL A C 1
ATOM 2405 O O . VAL A 1 303 ? 6.040 -14.083 -22.574 1.00 90.62 303 VAL A O 1
ATOM 2408 N N . ASN A 1 304 ? 6.064 -12.279 -23.910 1.00 92.81 304 ASN A N 1
ATOM 2409 C CA . ASN A 1 304 ? 7.297 -11.709 -23.361 1.00 92.81 304 ASN A CA 1
ATOM 2410 C C . ASN A 1 304 ? 7.258 -11.654 -21.819 1.00 92.81 304 ASN A C 1
ATOM 2412 O O . ASN A 1 304 ? 6.352 -11.049 -21.247 1.00 92.81 304 ASN A O 1
ATOM 2416 N N . GLU A 1 305 ? 8.249 -12.259 -21.158 1.00 91.69 305 GLU A N 1
ATOM 2417 C CA . GLU A 1 305 ? 8.237 -12.494 -19.707 1.00 91.69 305 GLU A CA 1
ATOM 2418 C C . GLU A 1 305 ? 8.075 -11.203 -18.894 1.00 91.69 305 GLU A C 1
ATOM 2420 O O . GLU A 1 305 ? 7.270 -11.138 -17.965 1.00 91.69 305 GLU A O 1
ATOM 2425 N N . LEU A 1 306 ? 8.788 -10.139 -19.275 1.00 91.56 306 LEU A N 1
ATOM 2426 C CA . LEU A 1 306 ? 8.705 -8.845 -18.599 1.00 91.56 306 LEU A CA 1
ATOM 2427 C C . LEU A 1 306 ? 7.313 -8.217 -18.748 1.00 91.56 306 LEU A C 1
ATOM 2429 O O . LEU A 1 306 ? 6.771 -7.654 -17.793 1.00 91.56 306 LEU A O 1
ATOM 2433 N N . LEU A 1 307 ? 6.714 -8.337 -19.933 1.00 93.56 307 LEU A N 1
ATOM 2434 C CA . LEU A 1 307 ? 5.362 -7.852 -20.176 1.00 93.56 307 LEU A CA 1
ATOM 2435 C C . LEU A 1 307 ? 4.340 -8.635 -19.341 1.00 93.56 307 LEU A C 1
ATOM 2437 O O . LEU A 1 307 ? 3.481 -8.021 -18.711 1.00 93.56 307 LEU A O 1
ATOM 2441 N N . VAL A 1 308 ? 4.462 -9.965 -19.269 1.00 95.12 308 VAL A N 1
ATOM 2442 C CA . VAL A 1 308 ? 3.599 -10.820 -18.434 1.00 95.12 308 VAL A CA 1
ATOM 2443 C C . VAL A 1 308 ? 3.645 -10.390 -16.971 1.00 95.12 308 VAL A C 1
ATOM 2445 O O . VAL A 1 308 ? 2.603 -10.267 -16.324 1.00 95.12 308 VAL A O 1
ATOM 2448 N N . VAL A 1 309 ? 4.841 -10.105 -16.458 1.00 94.44 309 VAL A N 1
ATOM 2449 C CA . VAL A 1 309 ? 5.043 -9.647 -15.082 1.00 94.44 309 VAL A CA 1
ATOM 2450 C C . VAL A 1 309 ? 4.262 -8.358 -14.796 1.00 94.44 309 VAL A C 1
ATOM 2452 O O . VAL A 1 309 ? 3.512 -8.303 -13.822 1.00 94.44 309 VAL A O 1
ATOM 2455 N N . ILE A 1 310 ? 4.364 -7.343 -15.654 1.00 95.31 310 ILE A N 1
ATOM 2456 C CA . ILE A 1 310 ? 3.677 -6.053 -15.455 1.00 95.31 310 ILE A CA 1
ATOM 2457 C C . ILE A 1 310 ? 2.165 -6.197 -15.659 1.00 95.31 310 ILE A C 1
ATOM 2459 O O . ILE A 1 310 ? 1.372 -5.695 -14.860 1.00 95.31 310 ILE A O 1
ATOM 2463 N N . LEU A 1 311 ? 1.749 -6.921 -16.701 1.00 95.50 311 LEU A N 1
ATOM 2464 C CA . LEU A 1 311 ? 0.335 -7.139 -16.997 1.00 95.50 311 LEU A CA 1
ATOM 2465 C C . LEU A 1 311 ? -0.371 -7.931 -15.895 1.00 95.50 311 LEU A C 1
ATOM 2467 O O . LEU A 1 311 ? -1.519 -7.627 -15.587 1.00 95.50 311 LEU A O 1
ATOM 2471 N N . SER A 1 312 ? 0.309 -8.884 -15.255 1.00 96.00 312 SER A N 1
ATOM 2472 C CA . SER A 1 312 ? -0.265 -9.625 -14.128 1.00 96.00 312 SER A CA 1
ATOM 2473 C C . SER A 1 312 ? -0.588 -8.715 -12.937 1.00 96.00 312 SER A C 1
ATOM 2475 O O . SER A 1 312 ? -1.669 -8.824 -12.357 1.00 96.00 312 SER A O 1
ATOM 2477 N N . GLN A 1 313 ? 0.286 -7.756 -12.608 1.00 95.69 313 GLN A N 1
ATOM 2478 C CA . GLN A 1 313 ? 0.003 -6.762 -11.571 1.00 95.69 313 GLN A CA 1
ATOM 2479 C C . GLN A 1 313 ? -1.145 -5.839 -11.985 1.00 95.69 313 GLN A C 1
ATOM 2481 O O . GLN A 1 313 ? -2.034 -5.562 -11.178 1.00 95.69 313 GLN A O 1
ATOM 2486 N N . ASN A 1 314 ? -1.157 -5.390 -13.243 1.00 96.50 314 ASN A N 1
ATOM 2487 C CA . ASN A 1 314 ? -2.252 -4.575 -13.758 1.00 96.50 314 ASN A CA 1
ATOM 2488 C C . ASN A 1 314 ? -3.593 -5.303 -13.633 1.00 96.50 314 ASN A C 1
ATOM 2490 O O . ASN A 1 314 ? -4.555 -4.723 -13.135 1.00 96.50 314 ASN A O 1
ATOM 2494 N N . ALA A 1 315 ? -3.635 -6.580 -14.013 1.00 95.81 315 ALA A N 1
ATOM 2495 C CA . ALA A 1 315 ? -4.801 -7.440 -13.881 1.00 95.81 315 ALA A CA 1
ATOM 2496 C C . ALA A 1 315 ? -5.260 -7.551 -12.416 1.00 95.81 315 ALA A C 1
ATOM 2498 O O . ALA A 1 315 ? -6.453 -7.432 -12.133 1.00 95.81 315 ALA A O 1
ATOM 2499 N N . ALA A 1 316 ? -4.322 -7.694 -11.474 1.00 96.44 316 ALA A N 1
ATOM 2500 C CA . ALA A 1 316 ? -4.614 -7.721 -10.042 1.00 96.44 316 ALA A CA 1
ATOM 2501 C C . ALA A 1 316 ? -5.293 -6.426 -9.566 1.00 96.44 316 ALA A C 1
ATOM 2503 O O . ALA A 1 316 ? -6.323 -6.462 -8.893 1.00 96.44 316 ALA A O 1
ATOM 2504 N N . PHE A 1 317 ? -4.743 -5.266 -9.929 1.00 96.25 317 PHE A N 1
ATOM 2505 C CA . PHE A 1 317 ? -5.308 -3.978 -9.528 1.00 96.25 317 PHE A CA 1
ATOM 2506 C C . PHE A 1 317 ? -6.629 -3.666 -10.225 1.00 96.25 317 PHE A C 1
ATOM 2508 O O . PHE A 1 317 ? -7.533 -3.148 -9.574 1.00 96.25 317 PHE A O 1
ATOM 2515 N N . MET A 1 318 ? -6.781 -4.035 -11.498 1.00 96.88 318 MET A N 1
ATOM 2516 C CA . MET A 1 318 ? -8.053 -3.938 -12.216 1.00 96.88 318 MET A CA 1
ATOM 2517 C C . MET A 1 318 ? -9.140 -4.766 -11.533 1.00 96.88 318 MET A C 1
ATOM 2519 O O . MET A 1 318 ? -10.223 -4.246 -11.263 1.00 96.88 318 MET A O 1
ATOM 2523 N N . TRP A 1 319 ? -8.836 -6.020 -11.178 1.00 96.38 319 TRP A N 1
ATOM 2524 C CA . TRP A 1 319 ? -9.747 -6.877 -10.420 1.00 96.38 319 TRP A CA 1
ATOM 2525 C C . TRP A 1 319 ? -10.126 -6.246 -9.080 1.00 96.38 319 TRP A C 1
ATOM 2527 O O . TRP A 1 319 ? -11.304 -6.154 -8.735 1.00 96.38 319 TRP A O 1
ATOM 2537 N N . LEU A 1 320 ? -9.125 -5.762 -8.343 1.00 94.94 320 LEU A N 1
ATOM 2538 C CA . LEU A 1 320 ? -9.315 -5.158 -7.031 1.00 94.94 320 LEU A CA 1
ATOM 2539 C C . LEU A 1 320 ? -10.218 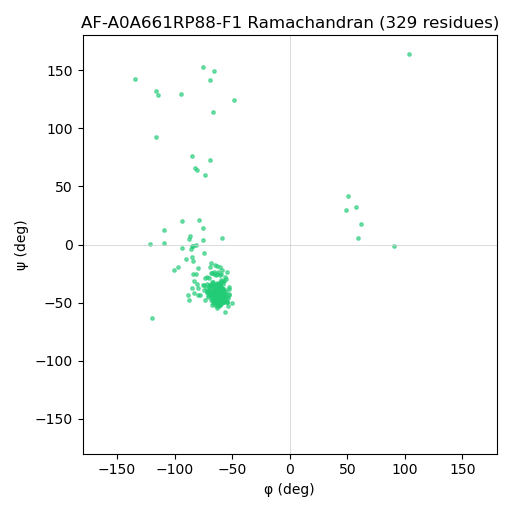-3.917 -7.099 1.00 94.94 320 LEU A C 1
ATOM 2541 O O . LEU A 1 320 ? -11.194 -3.835 -6.357 1.00 94.94 320 LEU A O 1
ATOM 2545 N N . GLY A 1 321 ? -9.946 -2.995 -8.026 1.00 95.81 321 GLY A N 1
ATOM 2546 C CA . GLY A 1 321 ? -10.768 -1.802 -8.232 1.00 95.81 321 GLY A CA 1
ATOM 2547 C C . GLY A 1 321 ? -12.189 -2.135 -8.692 1.00 95.81 321 GLY A C 1
ATOM 2548 O O . GLY A 1 321 ? -13.145 -1.549 -8.183 1.00 95.81 321 GLY A O 1
ATOM 2549 N N . ALA A 1 322 ? -12.354 -3.119 -9.583 1.00 96.12 322 ALA A N 1
ATOM 2550 C CA . ALA A 1 322 ? -13.669 -3.571 -10.037 1.00 96.12 322 ALA A CA 1
ATOM 2551 C C . ALA A 1 322 ? -14.506 -4.162 -8.891 1.00 96.12 322 ALA A C 1
ATOM 2553 O O . ALA A 1 322 ? -15.684 -3.832 -8.753 1.00 96.12 322 ALA A O 1
ATOM 2554 N N . LYS A 1 323 ? -13.899 -4.980 -8.021 1.00 96.00 323 LYS A N 1
ATOM 2555 C CA . LYS A 1 323 ? -14.567 -5.531 -6.831 1.00 96.00 323 LYS A CA 1
ATOM 2556 C C . LYS A 1 323 ? -14.955 -4.452 -5.826 1.00 96.00 323 LYS A C 1
ATOM 2558 O O . LYS A 1 323 ? -16.039 -4.521 -5.251 1.00 96.00 323 LYS A O 1
ATOM 2563 N N . THR A 1 324 ? -14.108 -3.442 -5.634 1.00 94.75 324 THR A N 1
ATOM 2564 C CA . THR A 1 324 ? -14.436 -2.275 -4.803 1.00 94.75 324 THR A CA 1
ATOM 2565 C C . THR A 1 324 ? -15.624 -1.505 -5.374 1.00 94.75 324 THR A C 1
ATOM 2567 O O . THR A 1 324 ? -16.556 -1.204 -4.634 1.00 94.75 324 THR A O 1
ATOM 2570 N N . LEU A 1 325 ? -15.633 -1.231 -6.682 1.00 94.25 325 LEU A N 1
ATOM 2571 C CA . LEU A 1 325 ? -16.738 -0.533 -7.345 1.00 94.25 325 LEU A CA 1
ATOM 2572 C C . LEU A 1 325 ? -18.046 -1.329 -7.251 1.00 94.25 325 LEU A C 1
ATOM 2574 O O . LEU A 1 325 ? -19.081 -0.770 -6.897 1.00 94.25 325 LEU A O 1
ATOM 2578 N N . GLN A 1 326 ? -17.990 -2.639 -7.511 1.00 94.06 326 GLN A N 1
ATOM 2579 C CA . GLN A 1 326 ? -19.139 -3.536 -7.392 1.00 94.06 326 GLN A CA 1
ATOM 2580 C C . GLN A 1 326 ? -19.720 -3.514 -5.975 1.00 94.06 326 GLN A C 1
ATOM 2582 O O . GLN A 1 326 ? -20.935 -3.438 -5.809 1.00 94.06 326 GLN A O 1
ATOM 2587 N N . PHE A 1 327 ? -18.861 -3.565 -4.954 1.00 92.00 327 PHE A N 1
ATOM 2588 C CA . PHE A 1 327 ? -19.299 -3.501 -3.565 1.00 92.00 327 PHE A CA 1
ATOM 2589 C C . PHE A 1 327 ? -20.026 -2.184 -3.271 1.00 92.00 327 PHE A C 1
ATOM 2591 O O . PHE A 1 327 ? -21.151 -2.207 -2.787 1.00 92.00 327 PHE A O 1
ATOM 2598 N N . LEU A 1 328 ? -19.425 -1.045 -3.623 1.00 89.44 328 LEU A N 1
ATOM 2599 C CA . LEU A 1 328 ? -19.998 0.276 -3.339 1.00 89.44 328 LEU A CA 1
ATOM 2600 C C . LEU A 1 328 ? -21.278 0.574 -4.124 1.00 89.44 328 LEU A C 1
ATOM 2602 O O . LEU A 1 328 ? -22.069 1.399 -3.686 1.00 89.44 328 LEU A O 1
ATOM 2606 N N . HIS A 1 329 ? -21.484 -0.064 -5.276 1.00 87.38 329 HIS A N 1
ATOM 2607 C CA . HIS A 1 329 ? -22.729 0.063 -6.033 1.00 87.38 329 HIS A CA 1
ATOM 2608 C C . HIS A 1 329 ? -23.908 -0.655 -5.353 1.00 87.38 329 HIS A C 1
ATOM 2610 O O . HIS A 1 329 ? -25.051 -0.198 -5.435 1.00 87.38 329 HIS A O 1
ATOM 2616 N N . ASN A 1 330 ? -23.617 -1.774 -4.682 1.00 84.38 330 ASN A N 1
ATOM 2617 C CA . ASN A 1 330 ? -24.611 -2.622 -4.024 1.00 84.38 330 ASN A CA 1
ATOM 2618 C C . ASN A 1 330 ? -24.995 -2.142 -2.615 1.00 84.38 330 ASN A C 1
ATOM 2620 O O . ASN A 1 330 ? -25.995 -2.618 -2.079 1.00 84.38 330 ASN A O 1
ATOM 2624 N N . VAL A 1 331 ? -24.213 -1.229 -2.030 1.00 75.56 331 VAL A N 1
ATOM 2625 C CA . VAL A 1 331 ? -24.524 -0.514 -0.777 1.00 75.56 331 VAL A CA 1
ATOM 2626 C C . VAL A 1 331 ? -25.393 0.711 -1.075 1.00 75.56 331 VAL A C 1
ATOM 2628 O O . VAL A 1 331 ? -26.299 1.017 -0.275 1.00 75.56 331 VAL A O 1
#